Protein AF-A0A9W8A316-F1 (afdb_monomer)

Secondary structure (DSSP, 8-state):
----HHHHHHHHHHHHTT-S--------HHHHHHHHHTHHHHHHHHHHHHHHHHHH-HHHHHHHHHHTTT-SS--SS--HHHHHHHHHHS-HHHHHHHHHHHT--S-TT-----S---------PPPPPPPPPPPPPPPPPP---PPPPPPPPPPPPPPPPPPPPPPPPPPP-PPPPPPP-

pLDDT: mean 70.17, std 15.78, range [30.28, 89.62]

Foldseek 3Di:
DDPPVVVLVVLVVVQPPQPPDADDLQFDVVLLVVCQVLVVVLQVVQLVCLVVCCVSPVPVNCQLCVLVVVDSGRDPHDDVVSVSSCCRRGRPSVVVVSCVSSVNDDDRPPPDPPDPPPDVPPPPPPPPDPDPPDPPDPPDDPPPPDPDDDDDDDDDDDDDDDDDDDDDDDDDDPDDDDDDD

Structure (mmCIF, N/CA/C/O backbone):
data_AF-A0A9W8A316-F1
#
_entry.id   AF-A0A9W8A316-F1
#
loop_
_atom_site.group_PDB
_atom_site.id
_atom_site.type_symbol
_atom_site.label_atom_id
_atom_site.label_alt_id
_atom_site.label_comp_id
_atom_site.label_asym_id
_atom_site.label_entity_id
_atom_site.label_seq_id
_atom_site.pdbx_PDB_ins_code
_atom_site.Cartn_x
_atom_site.Cartn_y
_atom_site.Cartn_z
_atom_site.occupancy
_atom_site.B_iso_or_equiv
_atom_site.auth_seq_id
_atom_site.auth_comp_id
_atom_site.auth_asym_id
_atom_site.auth_atom_id
_atom_site.pdbx_PDB_model_num
ATOM 1 N N . MET A 1 1 ? -21.834 15.751 -4.979 1.00 42.56 1 MET A N 1
ATOM 2 C CA . MET A 1 1 ? -21.219 14.525 -5.534 1.00 42.56 1 MET A CA 1
ATOM 3 C C . MET A 1 1 ? -21.559 13.358 -4.615 1.00 42.56 1 MET A C 1
ATOM 5 O O . MET A 1 1 ? -21.053 13.306 -3.505 1.00 42.56 1 MET A O 1
ATOM 9 N N . LYS A 1 2 ? -22.494 12.488 -5.013 1.00 41.66 2 LYS A N 1
ATOM 10 C CA . LYS A 1 2 ? -22.842 11.276 -4.258 1.00 41.66 2 LYS A CA 1
ATOM 11 C C . LYS A 1 2 ? -21.871 10.179 -4.692 1.00 41.66 2 LYS A C 1
ATOM 13 O O . LYS A 1 2 ? -22.084 9.561 -5.729 1.00 41.66 2 LYS A O 1
ATOM 18 N N . PHE A 1 3 ? -20.788 9.979 -3.942 1.00 39.38 3 PHE A N 1
ATOM 19 C CA . PHE A 1 3 ? -20.006 8.750 -4.071 1.00 39.38 3 PHE A CA 1
ATOM 20 C C . PHE A 1 3 ? -20.930 7.602 -3.672 1.00 39.38 3 PHE A C 1
ATOM 22 O O . PHE A 1 3 ? -21.400 7.539 -2.538 1.00 39.38 3 PHE A O 1
ATOM 29 N N . SER A 1 4 ? -21.289 6.769 -4.645 1.00 38.66 4 SER A N 1
ATOM 30 C CA . SER A 1 4 ? -22.210 5.660 -4.437 1.00 38.66 4 SER A CA 1
ATOM 31 C C . SER A 1 4 ? -21.611 4.711 -3.396 1.00 38.66 4 SER A C 1
ATOM 33 O O . SER A 1 4 ? -20.632 4.017 -3.672 1.00 38.66 4 SER A O 1
ATOM 35 N N . LEU A 1 5 ? -22.189 4.684 -2.187 1.00 43.91 5 LEU A N 1
ATOM 36 C CA . LEU A 1 5 ? -21.782 3.788 -1.093 1.00 43.91 5 LEU A CA 1
ATOM 37 C C . LEU A 1 5 ? -21.812 2.301 -1.503 1.00 43.91 5 LEU A C 1
ATOM 39 O O . LEU A 1 5 ? -21.185 1.469 -0.849 1.00 43.91 5 LEU A O 1
ATOM 43 N N . PHE A 1 6 ? -22.500 1.971 -2.601 1.00 39.31 6 PHE A N 1
ATOM 44 C CA . PHE A 1 6 ? -22.544 0.633 -3.184 1.00 39.31 6 PHE A CA 1
ATOM 45 C C . PHE A 1 6 ? -21.189 0.162 -3.751 1.00 39.31 6 PHE A C 1
ATOM 47 O O . PHE A 1 6 ? -20.874 -1.022 -3.633 1.00 39.31 6 PHE A O 1
ATOM 54 N N . SER A 1 7 ? -20.336 1.058 -4.271 1.00 47.62 7 SER A N 1
ATOM 55 C CA . SER A 1 7 ? -18.977 0.675 -4.706 1.00 47.62 7 SER A CA 1
ATOM 56 C C . SER A 1 7 ? -18.045 0.417 -3.525 1.00 47.62 7 SER A C 1
ATOM 58 O O . SER A 1 7 ? -17.254 -0.518 -3.565 1.00 47.62 7 SER A O 1
ATOM 60 N N . ILE A 1 8 ? -18.172 1.189 -2.443 1.00 45.41 8 ILE A N 1
ATOM 61 C CA . ILE A 1 8 ? -17.309 1.053 -1.260 1.00 45.41 8 ILE A CA 1
ATOM 62 C C . ILE A 1 8 ? -17.642 -0.244 -0.505 1.00 45.41 8 ILE A C 1
ATOM 64 O O . ILE A 1 8 ? 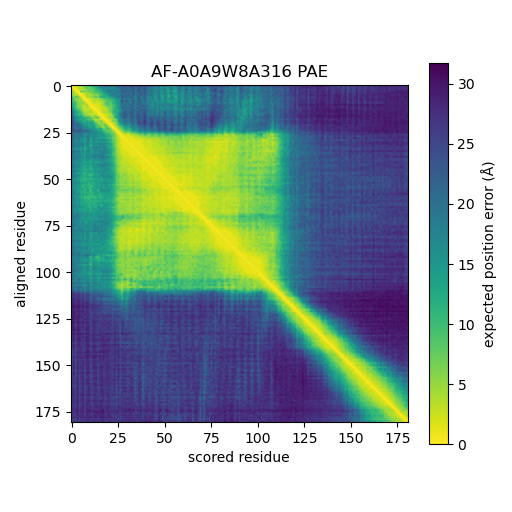-16.741 -0.972 -0.103 1.00 45.41 8 ILE A O 1
ATOM 68 N N . ARG A 1 9 ? -18.930 -0.600 -0.381 1.00 37.16 9 ARG A N 1
ATOM 69 C CA . ARG A 1 9 ? -19.351 -1.844 0.290 1.00 37.16 9 ARG A CA 1
ATOM 70 C C . ARG A 1 9 ? -19.027 -3.116 -0.492 1.00 37.16 9 ARG A C 1
ATOM 72 O O . ARG A 1 9 ? -18.767 -4.134 0.134 1.00 37.16 9 ARG A O 1
ATOM 79 N N . THR A 1 10 ? -18.994 -3.066 -1.824 1.00 39.03 10 THR A N 1
ATOM 80 C CA . THR A 1 10 ? -18.596 -4.225 -2.648 1.00 39.03 10 THR A CA 1
ATOM 81 C C . THR A 1 10 ? -17.094 -4.502 -2.531 1.00 39.03 10 THR A C 1
ATOM 83 O O . THR A 1 10 ? -16.688 -5.658 -2.459 1.00 39.03 10 THR A O 1
ATOM 86 N N . ILE A 1 11 ? -16.281 -3.446 -2.408 1.00 46.81 11 ILE A N 1
ATOM 87 C CA . ILE A 1 11 ? -14.841 -3.564 -2.139 1.00 46.81 11 ILE A CA 1
ATOM 88 C C . ILE A 1 11 ? -14.603 -4.161 -0.740 1.00 46.81 11 ILE A C 1
ATOM 90 O O . ILE A 1 11 ? -13.801 -5.076 -0.612 1.00 46.81 11 ILE A O 1
ATOM 94 N N . VAL A 1 12 ? -15.354 -3.728 0.281 1.00 41.16 12 VAL A N 1
ATOM 95 C CA . VAL A 1 12 ? -15.213 -4.221 1.670 1.00 41.16 12 VAL A CA 1
ATOM 96 C C . VAL A 1 12 ? -15.792 -5.638 1.870 1.00 41.16 12 VAL A C 1
ATOM 98 O O . VAL A 1 12 ? -15.258 -6.427 2.645 1.00 41.16 12 VAL A O 1
ATOM 101 N N . ALA A 1 13 ? -16.850 -6.026 1.149 1.00 36.47 13 ALA A N 1
ATOM 102 C CA . ALA A 1 13 ? -17.447 -7.363 1.267 1.00 36.47 13 ALA A CA 1
ATOM 103 C C . ALA A 1 13 ? -16.600 -8.473 0.610 1.00 36.47 13 ALA A C 1
ATOM 105 O O . ALA A 1 13 ? -16.560 -9.591 1.124 1.00 36.47 13 ALA A O 1
ATOM 106 N N . ALA A 1 14 ? -15.860 -8.167 -0.464 1.00 38.53 14 ALA A N 1
ATOM 107 C CA . ALA A 1 14 ? -14.879 -9.087 -1.062 1.00 38.53 14 ALA A CA 1
ATOM 108 C C . ALA A 1 14 ? -13.634 -9.310 -0.174 1.00 38.53 14 ALA A C 1
ATOM 110 O O . ALA A 1 14 ? -12.840 -10.221 -0.402 1.00 38.53 14 ALA A O 1
ATOM 111 N N . LEU A 1 15 ? -13.483 -8.478 0.855 1.00 37.88 15 LEU A N 1
ATOM 112 C CA . LEU A 1 15 ? -12.324 -8.378 1.733 1.00 37.88 15 LEU A CA 1
ATOM 113 C C . LEU A 1 15 ? -12.456 -9.246 2.999 1.00 37.88 15 LEU A C 1
ATOM 115 O O . LEU A 1 15 ? -11.456 -9.725 3.526 1.00 37.88 15 LEU A O 1
ATOM 119 N N . MET A 1 16 ? -13.690 -9.524 3.435 1.00 33.97 16 MET A N 1
ATOM 120 C CA . MET A 1 16 ? -13.995 -10.308 4.645 1.00 33.97 16 MET A CA 1
ATOM 121 C C . MET A 1 16 ? -14.074 -11.830 4.422 1.00 33.97 16 MET A C 1
ATOM 123 O O . MET A 1 16 ? -13.861 -12.590 5.362 1.00 33.97 16 MET A O 1
ATOM 127 N N . VAL A 1 17 ? -14.356 -12.311 3.204 1.00 30.81 17 VAL A N 1
ATOM 128 C CA . VAL A 1 17 ? -14.574 -13.757 2.948 1.00 30.81 17 VAL A CA 1
ATOM 129 C C . VAL A 1 17 ? -13.267 -14.548 2.748 1.00 30.81 17 VAL A C 1
ATOM 131 O O . VAL A 1 17 ? -13.249 -15.764 2.906 1.00 30.81 17 VAL A O 1
ATOM 134 N N . THR A 1 18 ? -12.136 -13.876 2.520 1.00 34.88 18 THR A N 1
ATOM 135 C CA . THR A 1 18 ? -10.843 -14.523 2.197 1.00 34.88 18 THR A CA 1
ATOM 136 C C . THR A 1 18 ? -9.833 -14.431 3.349 1.00 34.88 18 THR A C 1
ATOM 138 O O . THR A 1 18 ? -8.624 -14.456 3.143 1.00 34.88 18 THR A O 1
ATOM 141 N N . ALA A 1 19 ? -10.315 -14.331 4.590 1.00 30.28 19 ALA A N 1
ATOM 142 C CA . ALA A 1 19 ? -9.485 -14.383 5.798 1.00 30.28 19 ALA A CA 1
ATOM 143 C C . ALA A 1 19 ? -9.040 -15.816 6.181 1.00 30.28 19 ALA A C 1
ATOM 145 O O . ALA A 1 19 ? -8.445 -16.015 7.236 1.00 30.28 19 ALA A O 1
ATOM 146 N N . MET A 1 20 ? -9.292 -16.821 5.333 1.00 32.97 20 MET A N 1
ATOM 147 C CA . MET A 1 20 ? -8.852 -18.203 5.548 1.00 32.97 20 MET A CA 1
ATOM 148 C C . MET A 1 20 ? -8.109 -18.760 4.329 1.00 32.97 20 MET A C 1
ATOM 150 O O . MET A 1 20 ? -8.684 -19.507 3.548 1.00 32.97 20 MET A O 1
ATOM 154 N N . ALA A 1 21 ? -6.837 -18.394 4.162 1.00 34.00 21 ALA A N 1
ATOM 155 C CA . ALA A 1 21 ? -5.834 -19.209 3.462 1.00 34.00 21 ALA A CA 1
ATOM 156 C C . ALA A 1 21 ? -4.455 -18.546 3.583 1.00 34.00 21 ALA A C 1
ATOM 158 O O . ALA A 1 21 ? -4.106 -17.631 2.840 1.00 34.00 21 ALA A O 1
ATOM 159 N N . SER A 1 22 ? -3.686 -19.002 4.562 1.00 38.84 22 SER A N 1
ATOM 160 C CA . SER A 1 22 ? -2.327 -18.558 4.849 1.00 38.84 22 SER A CA 1
ATOM 161 C C . SER A 1 22 ? -1.292 -19.223 3.931 1.00 38.84 22 SER A C 1
ATOM 163 O O . SER A 1 22 ? -1.417 -20.399 3.607 1.00 38.84 22 SER A O 1
ATOM 165 N N . ALA A 1 23 ? -0.198 -18.488 3.711 1.00 42.38 23 ALA A N 1
ATOM 166 C CA . ALA A 1 23 ? 1.191 -18.959 3.666 1.00 42.38 23 ALA A CA 1
ATOM 167 C C . ALA A 1 23 ? 1.728 -19.668 2.407 1.00 42.38 23 ALA A C 1
ATOM 169 O O . ALA A 1 23 ? 1.634 -20.882 2.273 1.00 42.38 23 ALA A O 1
ATOM 170 N N . THR A 1 24 ? 2.528 -18.919 1.639 1.00 43.53 24 THR A N 1
ATOM 171 C CA . THR A 1 24 ? 3.865 -19.357 1.187 1.00 43.53 24 THR A CA 1
ATOM 172 C C . THR A 1 24 ? 4.802 -18.145 1.107 1.00 43.53 24 THR A C 1
ATOM 174 O O . THR A 1 24 ? 4.450 -17.145 0.490 1.00 43.53 24 THR A O 1
ATOM 177 N N . ASN A 1 25 ? 5.979 -18.236 1.738 1.00 56.19 25 ASN A N 1
ATOM 178 C CA . ASN A 1 25 ? 6.970 -17.160 1.932 1.00 56.19 25 ASN A CA 1
ATOM 179 C C . ASN A 1 25 ? 7.917 -16.922 0.732 1.00 56.19 25 ASN A C 1
ATOM 181 O O . ASN A 1 25 ? 8.964 -16.302 0.899 1.00 56.19 25 ASN A O 1
ATOM 185 N N . ASP A 1 26 ? 7.566 -17.380 -0.467 1.00 63.16 26 ASP A N 1
ATOM 186 C CA . ASP A 1 26 ? 8.387 -17.206 -1.668 1.00 63.16 26 ASP A CA 1
ATOM 187 C C . ASP A 1 26 ? 7.747 -16.168 -2.585 1.00 63.16 26 ASP A C 1
ATOM 189 O O . ASP A 1 26 ? 6.851 -16.479 -3.370 1.00 63.16 26 ASP A O 1
ATOM 193 N N . LEU A 1 27 ? 8.198 -14.917 -2.463 1.00 69.44 27 LEU A N 1
ATOM 194 C CA . LEU A 1 27 ? 7.906 -13.901 -3.467 1.00 69.44 27 LEU A CA 1
ATOM 195 C C . LEU A 1 27 ? 8.766 -14.142 -4.703 1.00 69.44 27 LEU A C 1
ATOM 197 O O . LEU A 1 27 ? 9.990 -14.229 -4.605 1.00 69.44 27 LEU A O 1
ATOM 201 N N . ASN A 1 28 ? 8.128 -14.182 -5.870 1.00 78.75 28 ASN A N 1
ATOM 202 C CA . ASN A 1 28 ? 8.835 -14.263 -7.143 1.00 78.75 28 ASN A CA 1
ATOM 203 C C . ASN A 1 28 ? 9.800 -13.052 -7.308 1.00 78.75 28 ASN A C 1
ATOM 205 O O . ASN A 1 28 ? 9.362 -11.903 -7.175 1.00 78.75 28 ASN A O 1
ATOM 209 N N . PRO A 1 29 ? 11.099 -13.255 -7.614 1.00 77.31 29 PRO A N 1
ATOM 210 C CA . PRO A 1 29 ? 12.033 -12.155 -7.870 1.00 77.31 29 PRO A CA 1
ATOM 211 C C . PRO A 1 29 ? 11.630 -11.271 -9.063 1.00 77.31 29 PRO A C 1
ATOM 213 O O . PRO A 1 29 ? 11.896 -10.068 -9.036 1.00 77.31 29 PRO A O 1
ATOM 216 N N . GLU A 1 30 ? 10.944 -11.813 -10.074 1.00 77.94 30 GLU A N 1
ATOM 217 C CA . GLU A 1 30 ? 10.401 -11.020 -11.188 1.00 77.94 30 GLU A CA 1
ATOM 218 C C . GLU A 1 30 ? 9.342 -10.031 -10.705 1.00 77.94 30 GLU A C 1
ATOM 220 O O . GLU A 1 30 ? 9.349 -8.867 -11.106 1.00 77.94 30 GLU A O 1
ATOM 225 N N . PHE A 1 31 ? 8.488 -10.464 -9.772 1.00 77.94 31 PHE A N 1
ATOM 226 C CA . PHE A 1 31 ? 7.495 -9.596 -9.149 1.00 77.94 31 PHE A CA 1
ATOM 227 C C . PHE A 1 31 ? 8.175 -8.448 -8.389 1.00 77.94 31 PHE A C 1
ATOM 229 O O . PHE A 1 31 ? 7.807 -7.287 -8.563 1.00 77.94 31 PHE A O 1
ATOM 236 N N . LEU A 1 32 ? 9.212 -8.736 -7.591 1.00 81.25 32 LEU A N 1
ATOM 237 C CA . LEU A 1 32 ? 9.961 -7.691 -6.879 1.00 81.25 32 LEU A CA 1
ATOM 238 C C . LEU A 1 32 ? 10.626 -6.696 -7.839 1.00 81.25 32 LEU A C 1
ATOM 240 O O . LEU A 1 32 ? 10.631 -5.496 -7.560 1.0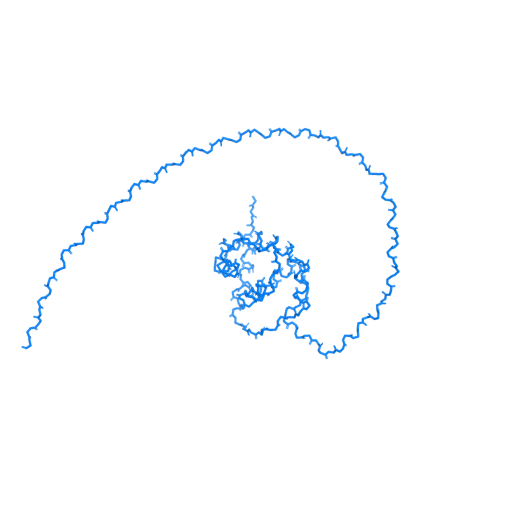0 81.25 32 LEU A O 1
ATOM 244 N N . SER A 1 33 ? 11.145 -7.174 -8.971 1.00 83.06 33 SER A N 1
ATOM 245 C CA . SER A 1 33 ? 11.748 -6.329 -10.005 1.00 83.06 33 SER A CA 1
ATOM 246 C C . SER A 1 33 ? 10.712 -5.417 -10.677 1.00 83.06 33 SER A C 1
ATOM 248 O O . SER A 1 33 ? 10.936 -4.212 -10.824 1.00 83.06 33 SER A O 1
ATOM 250 N N . GLU A 1 34 ? 9.528 -5.949 -10.999 1.00 81.88 34 GLU A N 1
ATOM 251 C CA . GLU A 1 34 ? 8.425 -5.169 -11.576 1.00 81.88 34 GLU A CA 1
ATOM 252 C C . GLU A 1 34 ? 7.897 -4.112 -10.590 1.00 81.88 34 GLU A C 1
ATOM 254 O O . GLU A 1 34 ? 7.716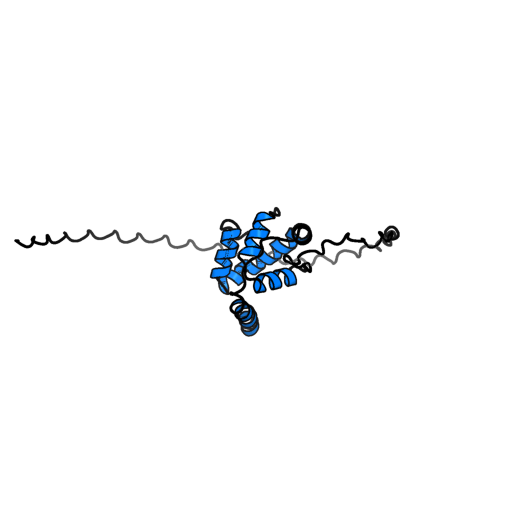 -2.948 -10.962 1.00 81.88 34 GLU A O 1
ATOM 259 N N . VAL A 1 35 ? 7.710 -4.477 -9.315 1.00 75.56 35 VAL A N 1
ATOM 260 C CA . VAL A 1 35 ? 7.303 -3.528 -8.264 1.00 75.56 35 VAL A CA 1
ATOM 261 C C . VAL A 1 35 ? 8.364 -2.454 -8.059 1.00 75.56 35 VAL A C 1
ATOM 263 O O . VAL A 1 35 ? 8.009 -1.287 -7.909 1.00 75.56 35 VAL A O 1
ATOM 266 N N . SER A 1 36 ? 9.648 -2.818 -8.072 1.00 84.75 36 SER A N 1
ATOM 267 C CA . SER A 1 36 ? 10.753 -1.864 -7.948 1.00 84.75 36 SER A CA 1
ATOM 268 C C . SER A 1 36 ? 10.740 -0.847 -9.092 1.00 84.75 36 SER A C 1
ATOM 270 O O . SER A 1 36 ? 10.765 0.360 -8.849 1.00 84.75 36 SER A O 1
ATOM 272 N N . SER A 1 37 ? 10.577 -1.318 -10.333 1.00 83.69 37 SER A N 1
ATOM 273 C CA . SER A 1 37 ? 10.464 -0.458 -11.519 1.00 83.69 37 SER A CA 1
ATOM 274 C C . SER A 1 37 ? 9.254 0.485 -11.451 1.00 83.69 37 SER A C 1
ATOM 276 O O . SER A 1 37 ? 9.326 1.637 -11.883 1.00 83.69 37 SER A O 1
ATOM 278 N N . LYS A 1 38 ? 8.148 0.031 -10.851 1.00 84.56 38 LYS A N 1
ATOM 279 C CA . LYS A 1 38 ? 6.902 0.799 -10.701 1.00 84.56 38 LYS A CA 1
ATOM 280 C C . LYS A 1 38 ? 6.756 1.468 -9.332 1.00 84.56 38 LYS A C 1
ATOM 282 O O . LYS A 1 38 ? 5.680 1.987 -9.032 1.00 84.56 38 LYS A O 1
ATOM 287 N N . TRP A 1 39 ? 7.804 1.503 -8.506 1.00 84.56 39 TRP A N 1
ATOM 288 C CA . TRP A 1 39 ? 7.686 1.900 -7.099 1.00 84.56 39 TRP A CA 1
ATOM 289 C C . TRP A 1 39 ? 7.092 3.298 -6.913 1.00 84.56 39 TRP A C 1
ATOM 291 O O . TRP A 1 39 ? 6.228 3.495 -6.065 1.00 84.56 39 TRP A O 1
ATOM 301 N N . ALA A 1 40 ? 7.478 4.251 -7.765 1.00 80.38 40 ALA A N 1
ATOM 302 C CA . ALA A 1 40 ? 6.934 5.608 -7.754 1.00 80.38 40 ALA A CA 1
ATOM 303 C C . ALA A 1 40 ? 5.420 5.660 -8.049 1.00 80.38 40 ALA A C 1
ATOM 305 O O . ALA A 1 40 ? 4.695 6.481 -7.487 1.00 80.38 40 ALA A O 1
ATOM 306 N N . ALA A 1 41 ? 4.919 4.777 -8.918 1.00 78.06 41 ALA A N 1
ATOM 30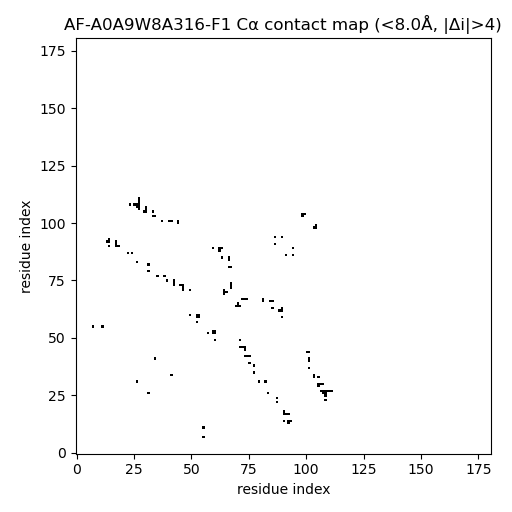7 C CA . ALA A 1 41 ? 3.489 4.672 -9.193 1.00 78.06 41 ALA A CA 1
ATOM 308 C C . ALA A 1 41 ? 2.753 4.013 -8.016 1.00 78.06 41 ALA A C 1
ATOM 310 O O . ALA A 1 41 ? 1.708 4.505 -7.588 1.00 78.06 41 ALA A O 1
ATOM 311 N N . VAL A 1 42 ? 3.331 2.946 -7.452 1.00 76.19 42 VAL A N 1
ATOM 312 C CA . VAL A 1 42 ? 2.791 2.240 -6.280 1.00 76.19 42 VAL A CA 1
ATOM 313 C C . VAL A 1 42 ? 2.692 3.179 -5.078 1.00 76.19 42 VAL A C 1
ATOM 315 O O . VAL A 1 42 ? 1.627 3.274 -4.470 1.00 76.19 42 VAL A O 1
ATOM 318 N N . SER A 1 43 ? 3.746 3.937 -4.768 1.00 79.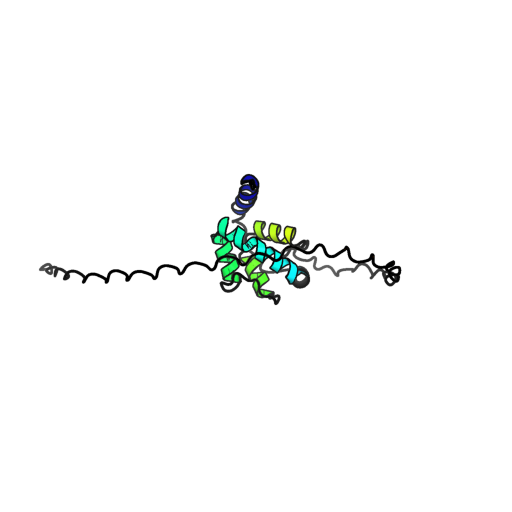06 43 SER A N 1
ATOM 319 C CA . SER A 1 43 ? 3.744 4.909 -3.668 1.00 79.06 43 SER A CA 1
ATOM 320 C C . SER A 1 43 ? 2.707 6.015 -3.881 1.00 79.06 43 SER A C 1
ATOM 322 O O . SER A 1 43 ? 1.992 6.378 -2.944 1.00 79.06 43 SER A O 1
ATOM 324 N N . GLY A 1 44 ? 2.541 6.483 -5.122 1.00 80.12 44 GLY A N 1
ATOM 325 C CA . GLY A 1 44 ? 1.503 7.445 -5.492 1.00 80.12 44 GLY A CA 1
ATOM 326 C C . GLY A 1 44 ? 0.077 6.916 -5.293 1.00 80.12 44 GLY A C 1
ATOM 327 O O . GLY A 1 44 ? -0.789 7.650 -4.811 1.00 80.12 44 GLY A O 1
ATOM 328 N N . VAL A 1 45 ? -0.183 5.648 -5.629 1.00 78.50 45 VAL A N 1
ATOM 329 C CA . VAL A 1 45 ? -1.487 5.002 -5.395 1.00 78.50 45 VAL A CA 1
ATOM 330 C C . VAL A 1 45 ? -1.725 4.804 -3.901 1.00 78.50 45 VAL A C 1
ATOM 332 O O . VAL A 1 45 ? -2.768 5.215 -3.396 1.00 78.50 45 VAL A O 1
ATOM 335 N N . VAL A 1 46 ? -0.754 4.251 -3.171 1.00 80.00 46 VAL A N 1
ATOM 336 C CA . VAL A 1 46 ? -0.870 4.018 -1.723 1.00 80.00 46 VAL A CA 1
ATOM 337 C C . VAL A 1 46 ? -1.104 5.331 -0.972 1.00 80.00 46 VAL A C 1
ATOM 339 O O . VAL A 1 46 ? -1.982 5.380 -0.116 1.00 80.00 46 VAL A O 1
ATOM 342 N N . GLY A 1 47 ? -0.426 6.422 -1.339 1.00 84.06 47 GLY A N 1
ATOM 343 C CA . GLY A 1 47 ? -0.655 7.741 -0.738 1.00 84.06 47 GLY A CA 1
ATOM 344 C C . GLY A 1 47 ? -2.083 8.271 -0.932 1.00 84.06 47 GLY A C 1
ATOM 345 O O . GLY A 1 47 ? -2.624 8.927 -0.043 1.00 84.06 47 GLY A O 1
ATOM 346 N N . LYS A 1 48 ? -2.733 7.949 -2.059 1.00 83.25 48 LYS A N 1
ATOM 347 C CA . LYS A 1 48 ? -4.143 8.302 -2.319 1.00 83.25 48 LYS A CA 1
ATOM 348 C C . LYS A 1 48 ? -5.122 7.363 -1.616 1.00 83.25 48 LYS A C 1
ATOM 350 O O . LYS A 1 48 ? -6.198 7.796 -1.209 1.00 83.25 48 LYS A O 1
ATOM 355 N N . VAL A 1 49 ? -4.758 6.088 -1.487 1.00 78.56 49 VAL A N 1
ATOM 356 C CA . VAL A 1 49 ? -5.607 5.047 -0.898 1.00 78.56 49 VAL A CA 1
ATOM 357 C C . VAL A 1 49 ? -5.562 5.080 0.628 1.00 78.56 49 VAL A C 1
ATOM 359 O O . VAL A 1 49 ? -6.595 4.850 1.243 1.00 78.56 49 VAL A O 1
ATOM 362 N N . LEU A 1 50 ? -4.437 5.426 1.261 1.00 84.75 50 LEU A N 1
ATOM 363 C CA . LEU A 1 50 ? -4.293 5.452 2.724 1.00 84.75 50 LEU A CA 1
ATOM 364 C C . LEU A 1 50 ? -5.371 6.291 3.444 1.00 84.75 50 LEU A C 1
ATOM 366 O O . LEU A 1 50 ? -5.970 5.776 4.390 1.00 84.75 50 LEU A O 1
ATOM 370 N N . PRO A 1 51 ? -5.693 7.531 3.020 1.00 85.81 51 PRO A N 1
ATOM 371 C CA . PRO A 1 51 ? -6.772 8.309 3.632 1.00 85.81 51 PRO A CA 1
ATOM 372 C C . PRO A 1 51 ? -8.146 7.645 3.496 1.00 85.81 51 PRO A C 1
ATOM 374 O O . PRO A 1 51 ? -8.950 7.700 4.424 1.00 85.81 51 PRO A O 1
ATOM 377 N N . VAL A 1 52 ? -8.411 6.999 2.355 1.00 81.94 52 VAL A N 1
ATOM 378 C CA . VAL A 1 52 ? -9.667 6.275 2.103 1.00 81.94 52 VAL A CA 1
ATOM 379 C C . VAL A 1 52 ? -9.728 5.013 2.958 1.00 81.94 52 VAL A C 1
ATOM 381 O O . VAL A 1 52 ? -10.750 4.741 3.582 1.00 81.94 52 VAL A O 1
ATOM 384 N N . LEU A 1 53 ? -8.614 4.287 3.048 1.00 81.19 53 LEU A N 1
ATOM 385 C CA . LEU A 1 53 ? -8.463 3.082 3.851 1.00 81.19 53 LEU A CA 1
ATOM 386 C C . LEU A 1 53 ? -8.674 3.389 5.335 1.00 81.19 53 LEU A C 1
ATOM 388 O O . LEU A 1 53 ? -9.383 2.651 6.001 1.00 81.19 53 LEU A O 1
ATOM 392 N N . LYS A 1 54 ? -8.172 4.525 5.834 1.00 89.50 54 LYS A N 1
ATOM 393 C CA . LYS A 1 54 ? -8.418 4.973 7.213 1.00 89.50 54 LYS A CA 1
ATOM 394 C C . LYS A 1 54 ? -9.907 5.134 7.529 1.00 89.50 54 LYS A C 1
ATOM 396 O O . LYS A 1 54 ? -10.330 4.839 8.642 1.00 89.50 54 LYS A O 1
ATOM 401 N N . MET A 1 55 ? -10.689 5.636 6.572 1.00 82.50 55 MET A N 1
ATOM 402 C CA . MET A 1 55 ? -12.127 5.860 6.754 1.00 82.50 55 MET A CA 1
ATOM 403 C C . MET A 1 55 ? -12.950 4.585 6.552 1.00 82.50 55 MET A C 1
ATOM 405 O O . MET A 1 55 ? -13.957 4.401 7.230 1.00 82.50 55 MET A O 1
ATOM 409 N N . ALA A 1 56 ? -12.551 3.738 5.602 1.00 77.31 56 ALA A N 1
ATOM 410 C CA . ALA A 1 56 ? -13.294 2.537 5.232 1.00 77.31 56 ALA A CA 1
ATOM 411 C C . ALA A 1 56 ? -12.950 1.334 6.122 1.00 77.31 56 ALA A C 1
ATOM 413 O O . ALA A 1 56 ? -13.854 0.637 6.571 1.00 77.31 56 ALA A O 1
ATOM 414 N N . GLU A 1 57 ? -11.660 1.110 6.385 1.00 80.88 57 GLU A N 1
ATOM 415 C CA . GLU A 1 57 ? -11.128 -0.033 7.130 1.00 80.88 57 GLU A CA 1
ATOM 416 C C . GLU A 1 57 ? -9.923 0.364 8.005 1.00 80.88 57 GLU A C 1
ATOM 418 O O . GLU A 1 57 ? -8.764 0.147 7.630 1.00 80.88 57 GLU A O 1
ATOM 423 N N . PRO A 1 58 ? -10.174 0.913 9.209 1.00 86.31 58 PRO A N 1
ATOM 424 C CA . PRO A 1 58 ? -9.113 1.358 10.113 1.00 86.31 58 PRO A CA 1
ATOM 425 C C . PRO A 1 58 ? -8.143 0.231 10.500 1.00 86.31 58 PRO A C 1
ATOM 427 O O . PRO A 1 58 ? -6.947 0.474 10.583 1.00 86.31 58 PRO A O 1
ATOM 430 N N . ASN A 1 59 ? -8.618 -1.016 10.615 1.00 83.12 59 ASN A N 1
ATOM 431 C CA . ASN A 1 59 ? -7.761 -2.169 10.915 1.00 83.12 59 ASN A CA 1
ATOM 432 C C . ASN A 1 59 ? -6.696 -2.412 9.831 1.00 83.12 59 ASN A C 1
ATOM 434 O O . ASN A 1 59 ? -5.540 -2.688 10.144 1.00 83.12 59 ASN A O 1
ATOM 438 N N . LEU A 1 60 ? -7.062 -2.299 8.549 1.00 80.94 60 LEU A N 1
ATOM 439 C CA . LEU A 1 60 ? -6.100 -2.433 7.452 1.00 80.94 60 LEU A CA 1
ATOM 440 C C . LEU A 1 60 ? -5.174 -1.232 7.381 1.00 80.94 60 LEU A C 1
ATOM 442 O O . LEU A 1 60 ? -3.992 -1.393 7.097 1.00 80.94 60 LEU A O 1
ATOM 446 N N . TYR A 1 61 ? -5.694 -0.039 7.656 1.00 87.12 61 TYR A N 1
ATOM 447 C CA . TYR A 1 61 ? -4.865 1.149 7.768 1.00 87.12 61 TYR A CA 1
ATOM 448 C C . TYR A 1 61 ? -3.796 0.985 8.857 1.00 87.12 61 TYR A C 1
ATOM 450 O O . TYR A 1 61 ? -2.630 1.278 8.596 1.00 87.12 61 TYR A O 1
ATOM 458 N N . ASP A 1 62 ? -4.148 0.458 10.031 1.00 89.62 62 ASP A N 1
ATOM 459 C CA . ASP A 1 62 ? -3.190 0.170 11.104 1.00 89.62 62 ASP A CA 1
ATOM 460 C C . ASP A 1 62 ? -2.170 -0.894 10.685 1.00 89.62 62 ASP A C 1
ATOM 462 O O . ASP A 1 62 ? -0.978 -0.730 10.931 1.00 89.62 62 ASP A O 1
ATOM 466 N N . ILE A 1 63 ? -2.591 -1.948 9.977 1.00 84.44 63 ILE A N 1
ATOM 467 C CA . ILE A 1 63 ? -1.666 -2.960 9.442 1.00 84.44 63 ILE A CA 1
ATOM 468 C C . ILE A 1 63 ? -0.677 -2.327 8.455 1.00 84.44 63 ILE A C 1
ATOM 470 O O . ILE A 1 63 ? 0.531 -2.509 8.597 1.00 84.44 63 ILE A O 1
ATOM 474 N N . VAL A 1 64 ? -1.168 -1.572 7.468 1.00 82.88 64 VAL A N 1
ATOM 475 C CA . VAL A 1 64 ? -0.326 -0.946 6.438 1.00 82.88 64 VAL A CA 1
ATOM 476 C C . VAL A 1 64 ? 0.612 0.080 7.065 1.00 82.88 64 VAL A C 1
ATOM 478 O O . VAL A 1 64 ? 1.814 0.026 6.824 1.00 82.88 64 VAL A O 1
ATOM 481 N N . THR A 1 65 ? 0.105 0.978 7.909 1.00 87.56 65 THR A N 1
ATOM 482 C CA . THR A 1 65 ? 0.946 1.983 8.574 1.00 87.56 65 THR A CA 1
ATOM 483 C C . THR A 1 65 ? 1.940 1.349 9.535 1.00 87.56 65 THR A C 1
ATOM 485 O O . THR A 1 65 ? 3.084 1.785 9.566 1.00 87.56 65 THR A O 1
ATOM 488 N N . SER A 1 66 ? 1.578 0.277 10.245 1.00 89.62 66 SER A N 1
ATOM 489 C CA . SER A 1 66 ? 2.516 -0.485 11.077 1.00 89.62 66 SER A CA 1
ATOM 490 C C . SER A 1 66 ? 3.681 -1.044 10.253 1.00 89.62 66 SER A C 1
ATOM 492 O O . SER A 1 66 ? 4.831 -0.948 10.681 1.00 89.62 66 SER A O 1
ATOM 494 N N . ILE A 1 67 ? 3.419 -1.544 9.040 1.00 82.88 67 ILE A N 1
ATOM 495 C CA . ILE A 1 67 ? 4.465 -2.032 8.122 1.00 82.88 67 ILE A CA 1
ATOM 496 C C . ILE A 1 67 ? 5.334 -0.885 7.595 1.00 82.88 67 ILE A C 1
ATOM 498 O O . ILE A 1 67 ? 6.541 -1.052 7.448 1.00 82.88 67 ILE A O 1
ATOM 502 N N . LEU A 1 68 ? 4.744 0.292 7.377 1.00 81.81 68 LEU A N 1
ATOM 503 C CA . LEU A 1 68 ? 5.449 1.524 7.005 1.00 81.81 68 LEU A CA 1
ATOM 504 C C . LEU A 1 68 ? 6.179 2.194 8.193 1.00 81.81 68 LEU A C 1
ATOM 506 O O . LEU A 1 68 ? 6.588 3.351 8.093 1.00 81.81 68 LEU A O 1
ATOM 510 N N . GLY A 1 69 ? 6.318 1.521 9.341 1.00 85.75 69 GLY A N 1
ATOM 511 C CA . GLY A 1 69 ? 6.984 2.077 10.525 1.00 85.75 69 GLY A CA 1
ATOM 512 C C . GLY A 1 69 ? 6.178 3.168 11.240 1.00 85.75 69 GLY A C 1
ATOM 513 O O . GLY A 1 69 ? 6.748 4.084 11.823 1.00 85.75 69 GLY A O 1
ATOM 514 N N . GLY A 1 70 ? 4.849 3.104 11.159 1.00 84.50 70 GLY A N 1
ATOM 515 C CA . GLY A 1 70 ? 3.917 4.093 11.709 1.00 84.50 70 GLY A CA 1
ATOM 516 C C . GLY A 1 70 ? 3.758 5.344 10.843 1.00 84.50 70 GLY A C 1
ATOM 517 O O . GLY A 1 70 ? 3.112 6.304 11.263 1.00 84.50 70 GLY A O 1
ATOM 518 N N . THR A 1 71 ? 4.342 5.362 9.643 1.00 83.75 71 THR A N 1
ATOM 519 C CA . THR A 1 71 ? 4.297 6.528 8.761 1.00 83.75 71 THR A CA 1
ATOM 520 C C . THR A 1 71 ? 3.132 6.447 7.774 1.00 83.75 71 THR A C 1
ATOM 522 O O . THR A 1 71 ? 2.724 5.378 7.324 1.00 83.75 71 THR A O 1
ATOM 525 N N . THR A 1 72 ? 2.575 7.609 7.430 1.00 82.06 72 THR A N 1
ATOM 526 C CA . THR A 1 72 ? 1.554 7.750 6.376 1.00 82.06 72 THR A CA 1
ATOM 527 C C . THR A 1 72 ? 2.163 7.963 4.994 1.00 82.06 72 THR A C 1
ATOM 529 O O . THR A 1 72 ? 1.437 8.105 4.012 1.00 82.06 72 THR A O 1
ATOM 532 N N . GLN A 1 73 ? 3.492 8.009 4.916 1.00 82.69 73 GLN A N 1
ATOM 533 C CA . GLN A 1 73 ? 4.230 8.222 3.685 1.00 82.69 73 GLN A CA 1
ATOM 534 C C . GLN A 1 73 ? 4.953 6.939 3.319 1.00 82.69 73 GLN A C 1
ATOM 536 O O . GLN A 1 73 ? 5.722 6.395 4.103 1.00 82.69 73 GLN A O 1
ATOM 541 N N . VAL A 1 74 ? 4.713 6.463 2.103 1.00 82.00 74 VAL A N 1
ATOM 542 C CA . VAL A 1 74 ? 5.498 5.361 1.558 1.00 82.00 74 VAL A CA 1
ATOM 543 C C . VAL A 1 74 ? 6.935 5.858 1.348 1.00 82.00 74 VAL A C 1
ATOM 545 O O . VAL A 1 74 ? 7.106 6.932 0.765 1.00 82.00 74 VAL A O 1
ATOM 548 N N . PRO A 1 75 ? 7.964 5.116 1.796 1.00 82.38 75 PRO A N 1
ATOM 549 C CA . PRO A 1 75 ? 9.357 5.478 1.572 1.00 82.38 75 PRO A CA 1
ATOM 550 C C . PRO A 1 75 ? 9.644 5.743 0.093 1.00 82.38 75 PRO A C 1
ATOM 552 O O . PRO A 1 75 ? 9.198 5.000 -0.784 1.00 82.38 75 PRO A O 1
ATOM 555 N N . ALA A 1 76 ? 10.434 6.783 -0.186 1.00 85.81 76 ALA A N 1
ATOM 556 C CA . ALA A 1 76 ? 10.850 7.099 -1.552 1.00 85.81 76 ALA A CA 1
ATOM 557 C C . ALA A 1 76 ? 11.678 5.962 -2.175 1.00 85.81 76 ALA A C 1
ATOM 559 O O . ALA A 1 76 ? 11.600 5.719 -3.377 1.00 85.81 76 ALA A O 1
ATOM 560 N N . ASN A 1 77 ? 12.429 5.241 -1.340 1.00 88.75 77 ASN A N 1
ATOM 561 C CA . ASN A 1 77 ? 13.259 4.122 -1.755 1.00 88.75 77 ASN A CA 1
ATOM 562 C C . ASN A 1 77 ? 12.485 2.810 -1.638 1.00 88.75 77 ASN A C 1
ATOM 564 O O . ASN A 1 77 ? 11.816 2.555 -0.637 1.00 88.75 77 ASN A O 1
ATOM 568 N N . PHE A 1 78 ? 12.614 1.972 -2.661 1.00 83.75 78 PHE A N 1
ATOM 569 C CA . PHE A 1 78 ? 12.073 0.622 -2.651 1.00 83.75 78 PHE A CA 1
ATOM 570 C C . PHE A 1 78 ? 12.800 -0.234 -1.607 1.00 83.75 78 PHE A C 1
ATOM 572 O O . PHE A 1 78 ? 14.026 -0.348 -1.643 1.00 83.75 78 PHE A O 1
ATOM 579 N N . ASP A 1 79 ? 12.038 -0.865 -0.713 1.00 84.69 79 ASP A N 1
ATOM 580 C CA . ASP A 1 79 ? 12.541 -1.879 0.212 1.00 84.69 79 ASP A CA 1
ATOM 581 C C . ASP A 1 79 ? 11.811 -3.212 -0.041 1.00 84.69 79 ASP A C 1
ATOM 583 O O . ASP A 1 79 ? 10.609 -3.321 0.238 1.00 84.69 79 ASP A O 1
ATOM 587 N N . PRO A 1 80 ? 12.507 -4.252 -0.539 1.00 80.25 80 PRO A N 1
ATOM 588 C CA . PRO A 1 80 ? 11.893 -5.551 -0.797 1.00 80.25 80 PRO A CA 1
ATOM 589 C C . PRO A 1 80 ? 11.348 -6.209 0.479 1.00 80.25 80 PRO A C 1
ATOM 591 O O . PRO A 1 80 ? 10.358 -6.943 0.414 1.00 80.25 80 PRO A O 1
ATOM 594 N N . LYS A 1 81 ? 11.927 -5.930 1.657 1.00 84.12 81 LYS A N 1
ATOM 595 C CA . LYS A 1 81 ? 11.418 -6.459 2.933 1.00 84.12 81 LYS A CA 1
ATOM 596 C C . LYS A 1 81 ? 10.070 -5.854 3.278 1.00 84.12 81 LYS A C 1
ATOM 598 O O . LYS A 1 81 ? 9.188 -6.562 3.758 1.00 84.12 81 LYS A O 1
ATOM 603 N N . MET A 1 82 ? 9.895 -4.568 2.986 1.00 81.50 82 MET A N 1
ATOM 604 C CA . MET A 1 82 ? 8.626 -3.885 3.182 1.00 81.50 82 MET A CA 1
ATOM 605 C C . MET A 1 82 ? 7.556 -4.462 2.257 1.00 81.50 82 MET A C 1
ATOM 607 O O . MET A 1 82 ? 6.476 -4.798 2.728 1.00 81.50 82 MET A O 1
ATOM 611 N N . VAL A 1 83 ? 7.866 -4.673 0.973 1.00 80.00 83 VAL A N 1
ATOM 612 C CA . VAL A 1 83 ? 6.936 -5.321 0.029 1.00 80.00 83 VAL A CA 1
ATOM 613 C C . VAL A 1 83 ? 6.561 -6.724 0.502 1.00 80.00 83 VAL A C 1
ATOM 615 O O . VAL A 1 83 ? 5.384 -7.066 0.511 1.00 80.00 83 VAL A O 1
ATOM 618 N N . THR A 1 84 ? 7.529 -7.497 0.994 1.00 81.25 84 THR A N 1
ATOM 619 C CA . THR A 1 84 ? 7.283 -8.825 1.576 1.00 81.25 84 THR A CA 1
ATOM 620 C C . THR A 1 84 ? 6.370 -8.765 2.798 1.00 81.25 84 THR A C 1
ATOM 622 O O . THR A 1 84 ? 5.415 -9.532 2.904 1.00 81.25 84 THR A O 1
ATOM 625 N N . ALA A 1 85 ? 6.616 -7.824 3.709 1.00 82.44 85 ALA A N 1
ATOM 626 C CA . ALA A 1 85 ? 5.792 -7.630 4.895 1.00 82.44 85 ALA A CA 1
ATOM 627 C C . ALA A 1 85 ? 4.362 -7.201 4.536 1.00 82.44 85 ALA A C 1
ATOM 629 O O . ALA A 1 85 ? 3.411 -7.717 5.121 1.00 82.44 85 ALA A O 1
ATOM 630 N N . VAL A 1 86 ? 4.217 -6.305 3.554 1.00 77.81 86 VAL A N 1
ATOM 631 C CA . VAL A 1 86 ? 2.936 -5.872 2.980 1.00 77.81 86 VAL A CA 1
ATOM 632 C C . VAL A 1 86 ? 2.195 -7.071 2.400 1.00 77.81 86 VAL A C 1
ATOM 634 O O . VAL A 1 86 ? 1.074 -7.330 2.819 1.00 77.81 86 VAL A O 1
ATOM 637 N N . VAL A 1 87 ? 2.817 -7.848 1.512 1.00 79.06 87 VAL A N 1
ATOM 638 C CA . VAL A 1 87 ? 2.181 -9.016 0.879 1.00 79.06 87 VAL A CA 1
ATOM 639 C C . VAL A 1 87 ? 1.729 -10.043 1.920 1.00 79.06 87 VAL A C 1
ATOM 641 O O . VAL A 1 87 ? 0.627 -10.571 1.824 1.00 79.06 87 VAL A O 1
ATOM 644 N N . ASN A 1 88 ? 2.556 -10.307 2.933 1.00 81.88 88 ASN A N 1
ATOM 645 C CA . ASN A 1 88 ? 2.272 -11.331 3.939 1.00 81.88 88 ASN A CA 1
ATOM 646 C C . ASN A 1 88 ? 1.213 -10.920 4.970 1.00 81.88 88 ASN A C 1
ATOM 648 O O . ASN A 1 88 ? 0.592 -11.786 5.585 1.00 81.88 88 ASN A O 1
ATOM 652 N N . LYS A 1 89 ? 1.034 -9.618 5.213 1.00 81.12 89 LYS A N 1
ATOM 653 C CA . LYS A 1 89 ? 0.073 -9.104 6.204 1.00 81.12 89 LYS A CA 1
ATOM 654 C C . LYS A 1 89 ? -1.219 -8.590 5.580 1.00 81.12 89 LYS A C 1
ATOM 656 O O . LYS A 1 89 ? -2.233 -8.536 6.272 1.00 81.12 89 LYS A O 1
ATOM 661 N N . ILE A 1 90 ? -1.189 -8.186 4.313 1.00 73.00 90 ILE A N 1
ATOM 662 C CA . ILE A 1 90 ? -2.372 -7.722 3.598 1.00 73.00 90 ILE A CA 1
ATOM 663 C C . ILE A 1 90 ? -3.147 -8.936 3.062 1.00 73.00 90 ILE A C 1
ATOM 665 O O . ILE A 1 90 ? -2.563 -9.792 2.399 1.00 73.00 90 ILE A O 1
ATOM 669 N N . PRO A 1 91 ? -4.471 -9.009 3.284 1.00 74.38 91 PRO A N 1
ATOM 670 C CA . PRO A 1 91 ? -5.300 -10.039 2.674 1.00 74.38 91 PRO A CA 1
ATOM 671 C C . PRO A 1 91 ? -5.174 -10.038 1.145 1.00 74.38 91 PRO A C 1
ATOM 673 O O . PRO A 1 91 ? -5.253 -8.985 0.507 1.00 74.38 91 PRO A O 1
ATOM 676 N N . LYS A 1 92 ? -5.056 -11.226 0.541 1.00 72.44 92 LYS A N 1
ATOM 677 C CA . LYS A 1 92 ? -4.880 -11.395 -0.912 1.00 72.44 92 LYS A CA 1
ATOM 678 C C . LYS A 1 92 ? -5.850 -10.564 -1.782 1.00 72.44 92 LYS A C 1
ATOM 680 O O . LYS A 1 92 ? -5.367 -9.945 -2.723 1.00 72.44 92 LYS A O 1
ATOM 685 N N . PRO A 1 93 ? -7.156 -10.426 -1.464 1.00 69.56 93 PRO A N 1
ATOM 686 C CA . PRO A 1 93 ? -8.068 -9.603 -2.269 1.00 69.56 93 PRO A CA 1
ATOM 687 C C . PRO A 1 93 ? -7.667 -8.124 -2.360 1.00 69.56 93 PRO A C 1
ATOM 689 O O . PRO A 1 93 ? -7.803 -7.496 -3.408 1.00 69.56 93 PRO A O 1
ATOM 692 N N . VAL A 1 94 ? -7.147 -7.559 -1.267 1.00 69.81 94 VAL A N 1
ATOM 693 C CA . VAL A 1 94 ? -6.636 -6.179 -1.240 1.00 69.81 94 VAL A CA 1
ATOM 694 C C . VAL A 1 94 ? -5.390 -6.079 -2.099 1.00 69.81 94 VAL A C 1
ATOM 696 O O . VAL A 1 94 ? -5.209 -5.115 -2.838 1.00 69.81 94 VAL A O 1
ATOM 699 N N . PHE A 1 95 ? -4.531 -7.089 -2.000 1.00 73.06 95 PHE A N 1
ATOM 700 C CA . PHE A 1 95 ? -3.316 -7.155 -2.782 1.00 73.06 95 PHE A CA 1
ATOM 701 C C . PHE A 1 95 ? -3.610 -7.239 -4.286 1.00 73.06 95 PHE A C 1
ATOM 703 O O . PHE A 1 95 ? -3.023 -6.488 -5.061 1.00 73.06 95 PHE A O 1
ATOM 710 N N . ASP A 1 96 ? -4.571 -8.068 -4.696 1.00 75.38 96 ASP A N 1
ATOM 711 C CA . ASP A 1 96 ? -5.022 -8.174 -6.088 1.00 75.38 96 ASP A CA 1
ATOM 712 C C . ASP A 1 96 ? -5.607 -6.853 -6.604 1.00 75.38 96 ASP A C 1
ATOM 714 O O . ASP A 1 96 ? -5.331 -6.447 -7.737 1.00 75.38 96 ASP A O 1
ATOM 718 N N . LEU A 1 97 ? -6.340 -6.121 -5.759 1.00 69.88 97 LEU A N 1
ATOM 719 C CA . LEU A 1 97 ? -6.813 -4.781 -6.098 1.00 69.88 97 LEU A CA 1
ATOM 720 C C . LEU A 1 97 ? -5.646 -3.802 -6.289 1.00 69.88 97 LEU A C 1
ATOM 722 O O . LEU A 1 97 ? -5.631 -3.055 -7.267 1.00 69.88 97 LEU A O 1
ATOM 726 N N . LEU A 1 98 ? -4.653 -3.815 -5.394 1.00 70.81 98 LEU A N 1
ATOM 727 C CA . LEU A 1 98 ? -3.460 -2.972 -5.515 1.00 70.81 98 LEU A CA 1
ATOM 728 C C . LEU A 1 98 ? -2.665 -3.299 -6.783 1.00 70.81 98 LEU A C 1
ATOM 730 O O . LEU A 1 98 ? -2.278 -2.376 -7.496 1.00 70.81 98 LEU A O 1
ATOM 734 N N . LYS A 1 99 ? -2.481 -4.584 -7.112 1.00 72.19 99 LYS A N 1
ATOM 735 C CA . LYS A 1 99 ? -1.860 -5.022 -8.372 1.00 72.19 99 LYS A CA 1
ATOM 736 C C . LYS A 1 99 ? -2.616 -4.494 -9.584 1.00 72.19 99 LYS A C 1
ATOM 738 O O . LYS A 1 99 ? -2.006 -3.910 -10.477 1.00 72.19 99 LYS A O 1
ATOM 743 N N . SER A 1 100 ? -3.938 -4.660 -9.591 1.00 74.38 100 SER A N 1
ATOM 744 C CA . SER A 1 100 ? -4.803 -4.193 -10.675 1.00 74.38 100 SER A CA 1
ATOM 745 C C . SER A 1 100 ? -4.695 -2.677 -10.865 1.00 74.38 100 SER A C 1
ATOM 747 O O . SER A 1 100 ? -4.505 -2.210 -11.986 1.00 74.38 100 SER A O 1
ATOM 749 N N . GLN A 1 101 ? -4.723 -1.905 -9.774 1.00 68.00 101 GLN A N 1
ATOM 750 C CA . GLN A 1 101 ? -4.605 -0.442 -9.815 1.00 68.00 101 GLN A CA 1
ATOM 751 C C . GLN A 1 101 ? -3.195 0.039 -10.190 1.00 68.00 101 GLN A C 1
ATOM 753 O O . GLN A 1 101 ? -3.051 1.061 -10.857 1.00 68.00 101 GLN A O 1
ATOM 758 N N . ALA A 1 102 ? -2.154 -0.688 -9.780 1.00 65.31 102 ALA A N 1
ATOM 759 C CA . ALA A 1 102 ? -0.764 -0.387 -10.120 1.00 65.31 102 ALA A CA 1
ATOM 760 C C . ALA A 1 102 ? -0.358 -0.885 -11.521 1.00 65.31 102 ALA A C 1
ATOM 762 O O . ALA A 1 102 ? 0.749 -0.594 -11.981 1.00 65.31 102 ALA A O 1
ATOM 763 N N . GLY A 1 103 ? -1.227 -1.645 -12.199 1.00 73.00 103 GLY A N 1
ATOM 764 C CA . GLY A 1 103 ? -0.916 -2.280 -13.477 1.00 73.00 103 GLY A CA 1
ATOM 765 C C . GLY A 1 103 ? 0.237 -3.282 -13.369 1.00 73.00 103 GLY A C 1
ATOM 766 O O . GLY A 1 103 ? 1.103 -3.293 -14.247 1.00 73.00 103 GLY A O 1
ATOM 767 N N . ILE A 1 104 ? 0.279 -4.048 -12.272 1.00 71.69 104 ILE A N 1
ATOM 768 C CA . ILE A 1 104 ? 1.213 -5.160 -12.052 1.00 71.69 104 ILE A CA 1
ATOM 769 C C . ILE A 1 104 ? 0.497 -6.454 -12.438 1.00 71.69 104 ILE A C 1
ATOM 771 O O . ILE A 1 104 ? -0.512 -6.813 -11.825 1.00 71.69 104 ILE A O 1
ATOM 775 N N . GLN A 1 105 ? 1.006 -7.148 -13.455 1.00 72.56 105 GLN A N 1
ATOM 776 C CA . GLN A 1 105 ? 0.361 -8.358 -13.986 1.00 72.56 105 GLN A CA 1
ATOM 777 C C . GLN A 1 105 ? 0.953 -9.657 -13.422 1.00 72.56 105 GLN A C 1
ATOM 779 O O . GLN A 1 105 ? 0.280 -10.686 -13.430 1.00 72.56 105 GLN A O 1
ATOM 784 N N . THR A 1 106 ? 2.174 -9.622 -12.886 1.00 69.75 106 THR A N 1
ATOM 785 C CA . THR A 1 106 ? 2.844 -10.802 -12.323 1.00 69.75 106 THR A CA 1
ATOM 786 C C . THR A 1 106 ? 2.196 -11.268 -11.027 1.00 69.75 106 THR A C 1
ATOM 788 O O . THR A 1 106 ? 1.894 -10.475 -10.135 1.00 69.75 106 THR A O 1
ATOM 791 N N . ASP A 1 107 ? 1.957 -12.574 -10.897 1.00 73.06 107 ASP A N 1
ATOM 792 C CA . ASP A 1 107 ? 1.508 -13.152 -9.632 1.00 73.06 107 ASP A CA 1
ATOM 793 C C . ASP A 1 107 ? 2.690 -13.288 -8.658 1.00 73.06 107 ASP A C 1
ATOM 795 O O . ASP A 1 107 ? 3.679 -13.941 -8.996 1.00 73.06 107 ASP A O 1
ATOM 799 N N . PRO A 1 108 ? 2.617 -12.681 -7.457 1.00 66.44 108 PRO A N 1
ATOM 800 C CA . PRO A 1 108 ? 3.699 -12.756 -6.473 1.00 66.44 108 PRO A CA 1
ATOM 801 C C . PRO A 1 108 ? 3.946 -14.187 -5.970 1.00 66.44 108 PRO A C 1
ATOM 803 O O . PRO A 1 108 ? 5.036 -14.459 -5.473 1.00 66.44 108 PRO A O 1
ATOM 806 N N . PHE A 1 109 ? 2.952 -15.076 -6.099 1.00 72.38 109 PHE A N 1
ATOM 807 C CA . PHE A 1 109 ? 2.961 -16.458 -5.620 1.00 72.38 109 PHE A CA 1
ATOM 808 C C . PHE A 1 109 ? 2.988 -17.478 -6.760 1.00 72.38 109 PHE A C 1
ATOM 810 O O . PHE A 1 109 ? 2.878 -18.681 -6.499 1.00 72.38 109 PHE A O 1
ATOM 817 N N . ALA A 1 110 ? 3.122 -17.045 -8.018 1.00 71.31 110 ALA A N 1
ATOM 818 C CA . ALA A 1 110 ? 3.406 -17.978 -9.094 1.00 71.31 110 ALA A CA 1
ATOM 819 C C . ALA A 1 110 ? 4.740 -18.660 -8.773 1.00 71.31 110 ALA A C 1
ATOM 821 O O . ALA A 1 110 ? 5.806 -18.059 -8.908 1.00 71.31 110 ALA A O 1
ATOM 822 N N . LYS A 1 111 ? 4.675 -19.926 -8.336 1.00 54.44 111 LYS A N 1
ATOM 823 C CA . LYS A 1 111 ? 5.824 -20.830 -8.368 1.00 54.44 111 LYS A CA 1
ATOM 824 C C . LYS A 1 111 ? 6.275 -20.860 -9.818 1.00 54.44 111 LYS A C 1
ATOM 826 O O . LYS A 1 111 ? 5.564 -21.407 -10.659 1.00 54.44 111 LYS A O 1
ATOM 831 N N . GLY A 1 112 ? 7.392 -20.199 -10.110 1.00 51.78 112 GLY A N 1
ATOM 832 C CA . GLY A 1 112 ? 7.915 -20.142 -11.466 1.00 51.78 112 GLY A CA 1
ATOM 833 C C . GLY A 1 112 ? 8.039 -21.556 -12.043 1.00 51.78 112 GLY A C 1
ATOM 834 O O . GLY A 1 112 ? 8.341 -22.494 -11.297 1.00 51.78 112 GLY A O 1
ATOM 835 N N . PRO A 1 113 ? 7.807 -21.754 -13.348 1.00 48.88 113 PRO A N 1
ATOM 836 C CA . PRO A 1 113 ? 8.264 -22.972 -13.985 1.00 48.88 113 PRO A CA 1
ATOM 837 C C . PRO A 1 113 ? 9.795 -23.011 -13.871 1.00 48.88 113 PRO A C 1
ATOM 839 O O . PRO A 1 113 ? 10.481 -22.143 -14.399 1.00 48.88 113 PRO A O 1
ATOM 842 N N . THR A 1 114 ? 10.348 -24.028 -13.207 1.00 45.66 114 THR A N 1
ATOM 843 C CA . THR A 1 114 ? 11.777 -24.404 -13.246 1.00 45.66 114 THR A CA 1
ATOM 844 C C . THR A 1 114 ? 12.169 -24.993 -14.609 1.00 45.66 114 THR A C 1
ATOM 846 O O . THR A 1 114 ? 12.936 -25.948 -14.704 1.00 45.66 114 THR A O 1
ATOM 849 N N . GLY A 1 115 ? 11.616 -24.443 -15.688 1.00 48.47 115 GLY A N 1
ATOM 850 C CA . GLY A 1 115 ? 12.090 -24.700 -17.035 1.00 48.47 115 GLY A CA 1
ATOM 851 C C . GLY A 1 115 ? 13.184 -23.691 -17.375 1.00 48.47 115 GLY A C 1
ATOM 852 O O . GLY A 1 115 ? 13.089 -22.541 -16.937 1.00 48.47 115 GLY A O 1
ATOM 853 N N . PRO A 1 116 ? 14.210 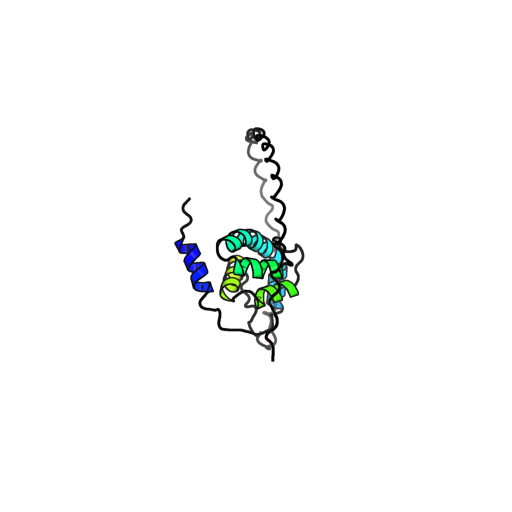-24.071 -18.156 1.00 45.16 116 PRO A N 1
ATOM 854 C CA . PRO A 1 116 ? 14.984 -23.074 -18.870 1.00 45.16 116 PRO A CA 1
ATOM 855 C C . PRO A 1 116 ? 13.978 -22.217 -19.627 1.00 45.16 116 PRO A C 1
ATOM 857 O O . PRO A 1 116 ? 13.184 -22.718 -20.422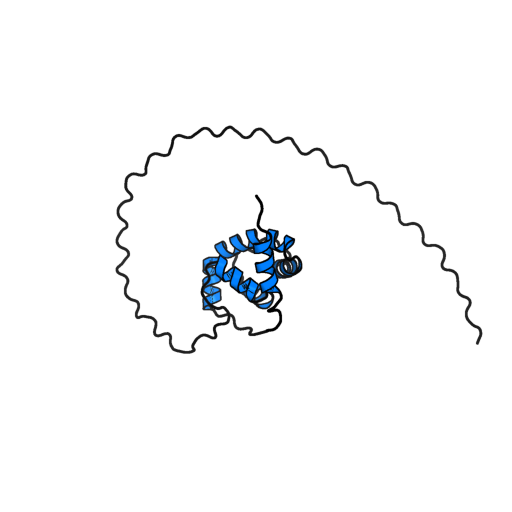 1.00 45.16 116 PRO A O 1
ATOM 860 N N . ILE A 1 117 ? 13.966 -20.930 -19.304 1.00 50.72 117 ILE A N 1
ATOM 861 C CA . ILE A 1 117 ? 13.317 -19.935 -20.130 1.00 50.72 117 ILE A CA 1
ATOM 862 C C . ILE A 1 117 ? 14.109 -20.008 -21.437 1.00 50.72 117 ILE A C 1
ATOM 864 O O . ILE A 1 117 ? 15.177 -19.407 -21.550 1.00 50.72 117 ILE A O 1
ATOM 868 N N . GLU A 1 118 ? 13.643 -20.814 -22.396 1.00 43.25 118 GLU A N 1
ATOM 869 C CA . GLU A 1 118 ? 13.831 -20.502 -23.807 1.00 43.25 118 GLU A CA 1
ATOM 870 C C . GLU A 1 118 ? 13.224 -19.114 -23.943 1.00 43.25 118 GLU A C 1
ATOM 872 O O . GLU A 1 118 ? 12.018 -18.935 -24.118 1.00 43.25 118 GLU A O 1
ATOM 877 N N . GLY A 1 119 ? 14.064 -18.107 -23.695 1.00 43.50 119 GLY A N 1
ATOM 878 C CA . GLY A 1 119 ? 13.718 -16.747 -24.019 1.00 43.50 119 GLY A CA 1
ATOM 879 C C . GLY A 1 119 ? 13.301 -16.782 -25.481 1.00 43.50 119 GLY A C 1
ATOM 880 O O . GLY A 1 119 ? 13.936 -17.509 -26.255 1.00 43.50 119 GLY A O 1
ATOM 881 N N . PRO A 1 120 ? 12.252 -16.047 -25.886 1.00 52.12 120 PRO A N 1
ATOM 882 C CA . PRO A 1 120 ? 12.134 -15.745 -27.297 1.00 52.12 120 PRO A CA 1
ATOM 883 C C . PRO A 1 120 ? 13.517 -15.250 -27.709 1.00 52.12 120 PRO A C 1
ATOM 885 O O . PRO A 1 120 ? 14.033 -14.311 -27.091 1.00 52.12 120 PRO A O 1
ATOM 888 N N . GLU A 1 121 ? 14.151 -15.965 -28.646 1.00 45.34 121 GLU A N 1
ATOM 889 C CA . GLU A 1 121 ? 15.373 -15.520 -29.303 1.00 45.34 121 GLU A CA 1
ATOM 890 C C . GLU A 1 121 ? 15.196 -14.020 -29.491 1.00 45.34 121 GLU A C 1
ATOM 892 O O . GLU A 1 121 ? 14.133 -13.645 -30.008 1.00 45.34 121 GLU A O 1
ATOM 897 N N . PRO A 1 122 ? 16.087 -13.170 -28.936 1.00 48.47 122 PRO A N 1
ATOM 898 C CA . PRO A 1 122 ? 15.881 -11.738 -28.949 1.00 48.47 122 PRO A CA 1
ATOM 899 C C . PRO A 1 122 ? 15.663 -11.381 -30.402 1.00 48.47 122 PRO A C 1
ATOM 901 O O . PRO A 1 122 ? 16.600 -11.367 -31.197 1.00 48.47 122 PRO A O 1
ATOM 904 N N . THR A 1 123 ? 14.396 -11.171 -30.760 1.00 47.97 123 THR A N 1
ATOM 905 C CA . THR A 1 123 ? 14.041 -10.656 -32.059 1.00 47.97 123 THR A CA 1
ATOM 906 C C . THR A 1 123 ? 14.722 -9.322 -32.002 1.00 47.97 123 THR A C 1
ATOM 908 O O . THR A 1 123 ? 14.337 -8.480 -31.187 1.00 47.97 123 THR A O 1
ATOM 911 N N . ILE A 1 124 ? 15.828 -9.207 -32.737 1.00 50.25 124 ILE A N 1
ATOM 912 C CA . ILE A 1 124 ? 16.565 -7.971 -32.885 1.00 50.25 124 ILE A CA 1
ATOM 913 C C . ILE A 1 124 ? 15.515 -7.021 -33.429 1.00 50.25 124 ILE A C 1
ATOM 915 O O . ILE A 1 124 ? 15.204 -7.031 -34.619 1.00 50.25 124 ILE A O 1
ATOM 919 N N . MET A 1 125 ? 14.869 -6.285 -32.524 1.00 51.78 125 MET A N 1
ATOM 920 C CA . MET A 1 125 ? 13.965 -5.236 -32.914 1.00 51.78 125 MET A CA 1
ATOM 921 C C . MET A 1 125 ? 14.848 -4.333 -33.759 1.00 51.78 125 MET A C 1
ATOM 923 O O . MET A 1 125 ? 15.933 -3.958 -33.292 1.00 51.78 125 MET A O 1
ATOM 927 N N . PRO A 1 126 ? 14.457 -4.040 -35.009 1.00 69.38 126 PRO A N 1
ATOM 928 C CA . PRO A 1 126 ? 15.192 -3.066 -35.785 1.00 69.38 126 PRO A CA 1
ATOM 929 C C . PRO A 1 126 ? 15.367 -1.828 -34.898 1.00 69.38 126 PRO A C 1
ATOM 931 O O . PRO A 1 126 ? 14.427 -1.471 -34.173 1.00 69.38 126 PRO A O 1
ATOM 934 N N . PRO A 1 127 ? 16.574 -1.234 -34.869 1.00 73.38 127 PRO A N 1
ATOM 935 C CA . PRO A 1 127 ? 16.848 -0.084 -34.023 1.00 73.38 127 PRO A CA 1
ATOM 936 C C . PRO A 1 127 ? 15.716 0.930 -34.205 1.00 73.38 127 PRO A C 1
ATOM 938 O O . PRO A 1 127 ? 15.277 1.122 -35.345 1.00 73.38 127 PRO A O 1
ATOM 941 N N . PRO A 1 128 ? 15.202 1.526 -33.112 1.00 63.88 128 PRO A N 1
ATOM 942 C CA . PRO A 1 128 ? 14.070 2.434 -33.181 1.00 63.88 128 PRO A CA 1
ATOM 943 C C . PRO A 1 128 ? 14.340 3.462 -34.272 1.00 63.88 128 PRO A C 1
ATOM 945 O O . PRO A 1 128 ? 15.326 4.202 -34.223 1.00 63.88 128 PRO A O 1
ATOM 948 N N . GLN A 1 129 ? 13.491 3.438 -35.298 1.00 71.50 129 GLN A N 1
ATOM 949 C CA . GLN A 1 129 ? 13.577 4.363 -36.411 1.00 71.50 129 GLN A CA 1
ATOM 950 C C . GLN A 1 129 ? 13.550 5.779 -35.814 1.00 71.50 129 GLN A C 1
ATOM 952 O O . GLN A 1 129 ? 12.716 6.027 -34.932 1.00 71.50 129 GLN A O 1
ATOM 957 N N . PRO A 1 130 ? 14.461 6.688 -36.213 1.00 73.81 130 PRO A N 1
ATOM 958 C CA . PRO A 1 130 ? 14.486 8.042 -35.683 1.00 73.81 130 PRO A CA 1
ATOM 959 C C . PRO A 1 130 ? 13.081 8.627 -35.743 1.00 73.81 130 PRO A C 1
ATOM 961 O O . PRO A 1 130 ? 12.460 8.638 -36.809 1.00 73.81 130 PRO A O 1
ATOM 964 N N . ALA A 1 131 ? 12.564 9.051 -34.587 1.00 70.06 131 ALA A N 1
ATOM 965 C CA . ALA A 1 131 ? 11.254 9.672 -34.532 1.00 70.06 131 ALA A CA 1
ATOM 966 C C . ALA A 1 131 ? 11.232 10.816 -35.559 1.00 70.06 131 ALA A C 1
ATOM 968 O O . ALA A 1 131 ? 12.195 11.593 -35.602 1.00 70.06 131 ALA A O 1
ATOM 969 N N . PRO A 1 132 ? 10.184 10.920 -36.398 1.00 77.25 132 PRO A N 1
ATOM 970 C CA . PRO A 1 132 ? 10.075 12.019 -37.340 1.00 77.25 132 PRO A CA 1
ATOM 971 C C . PRO A 1 132 ? 10.262 13.337 -36.579 1.00 77.25 132 PRO A C 1
ATOM 973 O O . PRO A 1 132 ? 9.776 13.451 -35.444 1.00 77.25 132 PRO A O 1
ATOM 976 N N . PRO A 1 133 ? 11.000 14.308 -37.151 1.00 72.25 133 PRO A N 1
ATOM 977 C CA . PRO A 1 133 ? 11.244 15.580 -36.494 1.00 72.25 133 PRO A CA 1
ATOM 978 C C . PRO A 1 133 ? 9.900 16.137 -36.047 1.00 72.25 133 PRO A C 1
ATOM 980 O O . PRO A 1 133 ? 8.977 16.275 -36.853 1.00 72.25 133 PRO A O 1
ATOM 983 N N . LYS A 1 134 ? 9.774 16.376 -34.735 1.00 70.12 134 LYS A N 1
ATOM 984 C CA . LYS A 1 134 ? 8.580 16.998 -34.170 1.00 70.12 134 LYS A CA 1
ATOM 985 C C . LYS A 1 134 ? 8.343 18.262 -34.984 1.00 70.12 134 LYS A C 1
ATOM 987 O O . LYS A 1 134 ? 9.229 19.112 -35.064 1.00 70.12 134 LYS A O 1
ATOM 992 N N . GLY A 1 135 ? 7.182 18.324 -35.636 1.00 74.94 135 GLY A N 1
ATOM 993 C CA . GLY A 1 135 ? 6.759 19.507 -36.369 1.00 74.94 135 GLY A CA 1
ATOM 994 C C . GLY A 1 135 ? 6.841 20.751 -35.478 1.00 74.94 135 GLY A C 1
ATOM 995 O O . GLY A 1 135 ? 6.977 20.624 -34.256 1.00 74.94 135 GLY A O 1
ATOM 996 N N . PRO A 1 136 ? 6.781 21.950 -36.073 1.00 76.75 136 PRO A N 1
ATOM 997 C CA . PRO A 1 136 ? 6.883 23.200 -35.333 1.00 76.75 136 PRO A CA 1
ATOM 998 C C . PRO A 1 136 ? 5.973 23.162 -34.104 1.00 76.75 136 PRO A C 1
ATOM 1000 O O . PRO A 1 136 ? 4.776 22.890 -34.206 1.00 76.75 136 PRO A O 1
ATOM 1003 N N . ILE A 1 137 ? 6.584 23.369 -32.935 1.00 72.25 137 ILE A N 1
ATOM 1004 C CA . ILE A 1 137 ? 5.877 23.434 -31.660 1.00 72.25 137 ILE A CA 1
ATOM 1005 C C . ILE A 1 137 ? 4.825 24.539 -31.818 1.00 72.25 137 ILE A C 1
ATOM 1007 O O . ILE A 1 137 ? 5.199 25.658 -32.184 1.00 72.25 137 ILE A O 1
ATOM 1011 N N . PRO A 1 138 ? 3.528 24.252 -31.604 1.00 79.38 138 PRO A N 1
ATOM 1012 C CA . PRO A 1 138 ? 2.511 25.286 -31.678 1.00 79.38 138 PRO A CA 1
ATOM 1013 C C . PRO A 1 138 ? 2.866 26.401 -30.686 1.00 79.38 138 PRO A C 1
ATOM 1015 O O . PRO A 1 138 ? 3.352 26.104 -29.588 1.00 79.38 138 PRO A O 1
ATOM 1018 N N . PRO A 1 139 ? 2.661 27.678 -31.056 1.00 80.56 139 PRO A N 1
ATOM 1019 C CA . PRO A 1 139 ? 2.915 28.778 -30.143 1.00 80.56 139 PRO A CA 1
ATOM 1020 C C . PRO A 1 139 ? 2.117 28.554 -28.852 1.00 80.56 139 PRO A C 1
ATOM 1022 O O . PRO A 1 139 ? 0.987 28.055 -28.912 1.00 80.56 139 PRO A O 1
ATOM 1025 N N . PRO A 1 140 ? 2.695 28.883 -27.683 1.00 77.19 140 PRO A N 1
ATOM 1026 C CA . PRO A 1 140 ? 1.979 28.756 -26.429 1.00 77.19 140 PRO A CA 1
ATOM 1027 C C . PRO A 1 140 ? 0.667 29.550 -26.517 1.00 77.19 140 PRO A C 1
ATOM 1029 O O . PRO A 1 140 ? 0.650 30.637 -27.107 1.00 77.19 140 PRO A O 1
ATOM 1032 N N . PRO A 1 141 ? -0.436 29.023 -25.961 1.00 80.62 141 PRO A N 1
ATOM 1033 C CA . PRO A 1 141 ? -1.672 29.782 -25.881 1.00 80.62 141 PRO A CA 1
ATOM 1034 C C . PRO A 1 141 ? -1.411 31.104 -25.140 1.00 80.62 141 PRO A C 1
ATOM 1036 O O . PRO A 1 141 ? -0.545 31.148 -24.258 1.00 80.62 141 PRO A O 1
ATOM 1039 N N . PRO A 1 142 ? -2.135 32.185 -25.478 1.00 78.44 142 PRO A N 1
ATOM 1040 C CA . PRO A 1 142 ? -2.007 33.446 -24.765 1.00 78.44 142 PRO A CA 1
ATOM 1041 C C . PRO A 1 142 ? -2.223 33.206 -23.270 1.00 78.44 142 PRO A C 1
ATOM 1043 O O . PRO A 1 142 ? -3.171 32.524 -22.874 1.00 78.44 142 PRO A O 1
ATOM 1046 N N . PHE A 1 143 ? -1.324 33.751 -22.447 1.00 66.19 143 PHE A N 1
ATOM 1047 C CA . PHE A 1 143 ? -1.462 33.723 -20.997 1.00 66.19 143 PHE A CA 1
ATOM 1048 C C . PHE A 1 143 ? -2.775 34.411 -20.627 1.00 66.19 143 PHE A C 1
ATOM 1050 O O . PHE A 1 143 ? -2.889 35.634 -20.668 1.00 66.19 143 PHE A O 1
ATOM 1057 N N . ILE A 1 144 ? -3.784 33.615 -20.282 1.00 68.62 144 ILE A N 1
ATOM 1058 C CA . ILE A 1 144 ? -4.970 34.123 -19.610 1.00 68.62 144 ILE A CA 1
ATOM 1059 C C . ILE A 1 144 ? -4.496 34.459 -18.200 1.00 68.62 144 ILE A C 1
ATOM 1061 O O . ILE A 1 144 ? -4.154 33.556 -17.436 1.00 68.62 144 ILE A O 1
ATOM 1065 N N . SER A 1 145 ? -4.403 35.752 -17.889 1.00 61.16 145 SER A N 1
ATOM 1066 C CA . SER A 1 145 ? -4.087 36.243 -16.551 1.00 61.16 145 SER A CA 1
ATOM 1067 C C . SER A 1 145 ? -5.068 35.632 -15.559 1.00 61.16 145 SER A C 1
ATOM 1069 O O . SER A 1 145 ? -6.224 36.045 -15.471 1.00 61.16 145 SER A O 1
ATOM 1071 N N . VAL A 1 146 ? -4.616 34.604 -14.846 1.00 70.00 146 VAL A N 1
ATOM 1072 C CA . VAL A 1 146 ? -5.387 34.000 -13.767 1.00 70.00 146 VAL A CA 1
ATOM 1073 C C . VAL A 1 146 ? -5.452 35.058 -12.666 1.00 70.00 146 VAL A C 1
ATOM 1075 O O . VAL A 1 146 ? -4.394 35.559 -12.274 1.00 70.00 146 VAL A O 1
ATOM 1078 N N . PRO A 1 147 ? -6.645 35.461 -12.199 1.00 72.19 147 PRO A N 1
ATOM 1079 C CA . PRO A 1 147 ? -6.749 36.433 -11.124 1.00 72.19 147 PRO A CA 1
ATOM 1080 C C . PRO A 1 147 ? -5.968 35.920 -9.913 1.00 72.19 147 PRO A C 1
ATOM 1082 O O . PRO A 1 147 ? -6.148 34.778 -9.485 1.00 72.19 147 PRO A O 1
ATOM 1085 N N . THR A 1 148 ? -5.064 36.760 -9.407 1.00 78.12 148 THR A N 1
ATOM 1086 C CA . THR A 1 148 ? -4.289 36.499 -8.195 1.00 78.12 148 THR A CA 1
ATOM 1087 C C . THR A 1 148 ? -5.253 36.085 -7.081 1.00 78.12 148 THR A C 1
ATOM 1089 O O . THR A 1 148 ? -6.179 36.846 -6.794 1.00 78.12 148 THR A O 1
ATOM 1092 N N . PRO A 1 149 ? -5.077 34.900 -6.468 1.00 75.19 149 PRO A N 1
ATOM 1093 C CA . PRO A 1 149 ? -5.919 34.469 -5.364 1.00 75.19 149 PRO A CA 1
ATOM 1094 C C . PRO A 1 149 ? -5.894 35.516 -4.254 1.00 75.19 149 PRO A C 1
ATOM 1096 O O . PRO A 1 149 ? -4.823 35.927 -3.804 1.00 75.19 149 PRO A O 1
ATOM 1099 N N . GLU A 1 150 ? -7.075 35.958 -3.835 1.00 77.94 150 GLU A N 1
ATOM 1100 C CA . GLU A 1 150 ? -7.219 36.874 -2.711 1.00 77.94 150 GLU A CA 1
ATOM 1101 C C . GLU A 1 150 ? -6.603 36.226 -1.452 1.00 77.94 150 GLU A C 1
ATOM 1103 O O . GLU A 1 150 ? -6.785 35.018 -1.240 1.00 77.94 150 GLU A O 1
ATOM 1108 N N . PRO A 1 151 ? -5.842 36.970 -0.628 1.00 78.75 151 PRO A N 1
ATOM 1109 C CA . PRO A 1 151 ? -5.243 36.430 0.586 1.00 78.75 151 PRO A CA 1
ATOM 1110 C C . PRO A 1 151 ? -6.309 35.793 1.479 1.00 78.75 151 PRO A C 1
ATOM 1112 O O . PRO A 1 151 ? -7.265 36.452 1.888 1.00 78.75 151 PRO A O 1
ATOM 1115 N N . GLN A 1 152 ? -6.156 34.504 1.792 1.00 83.50 152 GLN A N 1
ATOM 1116 C CA . GLN A 1 152 ? -7.088 33.849 2.701 1.00 83.50 152 GLN A CA 1
ATOM 1117 C C . GLN A 1 152 ? -7.008 34.487 4.099 1.00 83.50 152 GLN A C 1
ATOM 1119 O O . GLN A 1 152 ? -5.908 34.795 4.570 1.00 83.50 152 GLN A O 1
ATOM 1124 N N . PRO A 1 153 ? -8.149 34.665 4.790 1.00 81.00 153 PRO A N 1
ATOM 1125 C CA . PRO A 1 153 ? -8.167 35.165 6.156 1.00 81.00 153 PRO A CA 1
ATOM 1126 C C . PRO A 1 153 ? -7.289 34.300 7.062 1.00 81.00 153 PRO A C 1
ATOM 1128 O O . PRO A 1 153 ? -7.402 33.073 7.066 1.00 81.00 153 PRO A O 1
ATOM 1131 N N . HIS A 1 154 ? -6.434 34.942 7.858 1.00 78.19 154 HIS A N 1
ATOM 1132 C CA . HIS A 1 154 ? -5.629 34.246 8.854 1.00 78.19 154 HIS A CA 1
ATOM 1133 C C . HIS A 1 154 ? -6.533 33.466 9.830 1.00 78.19 154 HIS A C 1
ATOM 1135 O O . HIS A 1 154 ? -7.540 34.013 10.298 1.00 78.19 154 HIS A O 1
ATOM 1141 N N . PRO A 1 155 ? -6.183 32.212 10.176 1.00 77.06 155 PRO A N 1
ATOM 1142 C CA . PRO A 1 155 ? -6.893 31.455 11.196 1.00 77.06 155 PRO A CA 1
ATOM 1143 C C . PRO A 1 155 ? -6.943 32.243 12.506 1.00 77.06 155 PRO A C 1
ATOM 1145 O O . PRO A 1 155 ? -5.923 32.750 12.978 1.00 77.06 155 PRO A O 1
ATOM 1148 N N . LYS A 1 156 ? -8.133 32.351 13.105 1.00 83.12 156 LYS A N 1
ATOM 1149 C CA . LYS A 1 156 ? -8.276 32.948 14.436 1.00 83.12 156 LYS A CA 1
ATOM 1150 C C . LYS A 1 156 ? -7.489 32.119 15.464 1.00 83.12 156 LYS A C 1
ATOM 1152 O O . LYS A 1 156 ? -7.469 30.892 15.344 1.00 83.12 156 LYS A O 1
ATOM 1157 N N . PRO A 1 157 ? -6.890 32.757 16.487 1.00 80.00 157 PRO A N 1
ATOM 1158 C CA . PRO A 1 157 ? -6.237 32.053 17.585 1.00 80.00 157 PRO A CA 1
ATOM 1159 C C . PRO A 1 157 ? -7.180 31.012 18.196 1.00 80.00 157 PRO A C 1
ATOM 1161 O O . PRO A 1 157 ? -8.316 31.337 18.552 1.00 80.00 157 PRO A O 1
ATOM 1164 N N . GLN A 1 158 ? -6.728 29.760 18.295 1.00 82.06 158 GLN A N 1
ATOM 1165 C CA . GLN A 1 158 ? -7.485 28.738 19.008 1.00 82.06 158 GLN A CA 1
ATOM 1166 C C . GLN A 1 158 ? -7.518 29.071 20.510 1.00 82.06 158 GLN A C 1
ATOM 1168 O O . GLN A 1 158 ? -6.505 29.521 21.055 1.00 82.06 158 GLN A O 1
ATOM 1173 N N . PRO A 1 159 ? -8.654 28.842 21.192 1.00 80.38 159 PRO A N 1
ATOM 1174 C CA . PRO A 1 159 ? -8.739 28.952 22.643 1.00 80.38 159 PRO A CA 1
ATOM 1175 C C . PRO A 1 159 ? -7.689 28.061 23.310 1.00 80.38 159 PRO A C 1
ATOM 1177 O O . PRO A 1 159 ? -7.541 26.893 22.943 1.00 80.38 159 PRO A O 1
ATOM 1180 N N . GLN A 1 160 ? -6.965 28.602 24.290 1.00 83.38 160 GLN A N 1
ATOM 1181 C CA . GLN A 1 160 ? -6.040 27.799 25.082 1.00 83.38 160 GLN A CA 1
ATOM 1182 C C . GLN A 1 160 ? -6.808 26.715 25.857 1.00 83.38 160 GLN A C 1
ATOM 1184 O O . GLN A 1 160 ? -7.910 26.984 26.349 1.00 83.38 160 GLN A O 1
ATOM 1189 N N . PRO A 1 161 ? -6.242 25.503 25.993 1.00 78.44 161 PRO A N 1
ATOM 1190 C CA . PRO A 1 161 ? -6.814 24.458 26.831 1.00 78.44 161 PRO A CA 1
ATOM 1191 C C . PRO A 1 161 ? -7.028 24.970 28.257 1.00 78.44 161 PRO A C 1
ATOM 1193 O O . PRO A 1 161 ? -6.112 25.526 28.865 1.00 78.44 161 PRO A O 1
ATOM 1196 N N . GLN A 1 162 ? -8.233 24.784 28.795 1.00 84.62 162 GLN A N 1
ATOM 1197 C CA . GLN A 1 162 ? -8.484 25.074 30.202 1.00 84.62 162 GLN A CA 1
ATOM 1198 C C . GLN A 1 162 ? -7.707 24.091 31.095 1.00 84.62 162 GLN A C 1
ATOM 1200 O O . GLN A 1 162 ? -7.543 22.926 30.720 1.00 84.62 162 GLN A O 1
ATOM 1205 N N . PRO A 1 163 ? -7.249 24.531 32.281 1.00 83.25 163 PRO A N 1
ATOM 1206 C CA . PRO A 1 163 ? -6.616 23.654 33.258 1.00 83.25 163 PRO A CA 1
ATOM 1207 C C . PRO A 1 163 ? -7.524 22.465 33.587 1.00 83.25 163 PRO A C 1
ATOM 1209 O O . PRO A 1 163 ? -8.696 22.650 33.923 1.00 83.25 163 PRO A O 1
ATOM 1212 N N . GLN A 1 164 ? -6.993 21.244 33.496 1.00 83.12 164 GLN A N 1
ATOM 1213 C CA . GLN A 1 164 ? -7.732 20.067 33.939 1.00 83.12 164 GLN A CA 1
ATOM 1214 C C . GLN A 1 164 ? -7.916 20.098 35.467 1.00 83.12 164 GLN A C 1
ATOM 1216 O O . GLN A 1 164 ? -6.995 20.503 36.183 1.00 83.12 164 GLN A O 1
ATOM 1221 N N . PRO A 1 165 ? -9.076 19.650 35.981 1.00 83.06 165 PRO A N 1
ATOM 1222 C CA . PRO A 1 165 ? -9.290 19.469 37.411 1.00 83.06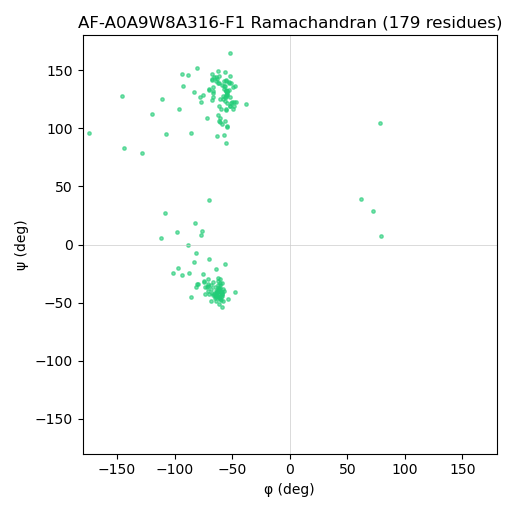 165 PRO A CA 1
ATOM 1223 C C . PRO A 1 165 ? -8.210 18.568 38.013 1.00 83.06 165 PRO A C 1
ATOM 1225 O O . PRO A 1 165 ? -7.910 17.502 37.472 1.00 83.06 165 PRO A O 1
ATOM 1228 N N . GLN A 1 166 ? -7.627 18.987 39.136 1.00 84.69 166 GLN A N 1
ATOM 1229 C CA . GLN A 1 166 ? -6.673 18.152 39.857 1.00 84.69 166 GLN A CA 1
ATOM 1230 C C . GLN A 1 166 ? -7.371 16.899 40.419 1.00 84.69 166 GLN A C 1
ATOM 1232 O O . GLN A 1 166 ? -8.524 16.989 40.853 1.00 84.69 166 GLN A O 1
ATOM 1237 N N . PRO A 1 167 ? -6.690 15.739 40.441 1.00 82.50 167 PRO A N 1
ATOM 1238 C CA . PRO A 1 167 ? -7.215 14.528 41.059 1.00 82.50 167 PRO A CA 1
ATOM 1239 C C . PRO A 1 167 ? -7.592 14.785 42.521 1.00 82.50 167 PRO A C 1
ATOM 1241 O O . PRO A 1 167 ? -6.777 15.292 43.295 1.00 82.50 167 PRO A O 1
ATOM 1244 N N . GLN A 1 168 ? -8.818 14.425 42.910 1.00 82.25 168 GLN A N 1
ATOM 1245 C CA . GLN A 1 168 ? -9.194 14.442 44.320 1.00 82.25 168 GLN A CA 1
ATOM 1246 C C . GLN A 1 168 ? -8.350 13.422 45.105 1.00 82.25 168 GLN A C 1
ATOM 1248 O O . GLN A 1 168 ? -8.065 12.337 44.590 1.00 82.25 168 GLN A O 1
ATOM 1253 N N . PRO A 1 169 ? -7.973 13.732 46.358 1.00 82.62 169 PRO A N 1
ATOM 1254 C CA . PRO A 1 169 ? -7.325 12.774 47.241 1.00 82.62 169 PRO A CA 1
ATOM 1255 C C . PRO A 1 169 ? -8.201 11.533 47.424 1.00 82.62 169 PRO A C 1
ATOM 1257 O O . PRO A 1 169 ? -9.403 11.647 47.677 1.00 82.62 169 PRO A O 1
ATOM 1260 N N . ASN A 1 170 ? -7.597 10.349 47.323 1.00 81.88 170 ASN A N 1
ATOM 1261 C CA . ASN A 1 170 ? -8.297 9.104 47.612 1.00 81.88 170 ASN A CA 1
ATOM 1262 C C . ASN A 1 170 ? -8.767 9.087 49.077 1.00 81.88 170 ASN A C 1
ATOM 1264 O O . ASN A 1 170 ? -8.009 9.491 49.966 1.00 81.88 170 ASN A O 1
ATOM 1268 N N . PRO A 1 171 ? -9.990 8.602 49.354 1.00 80.06 171 PRO A N 1
ATOM 1269 C CA . PRO A 1 171 ? -10.459 8.435 50.720 1.00 80.06 171 PRO A CA 1
ATOM 1270 C C . PRO A 1 171 ? -9.581 7.421 51.475 1.00 80.06 171 PRO A C 1
ATOM 1272 O O . PRO A 1 171 ? -9.051 6.487 50.865 1.00 80.06 171 PRO A O 1
ATOM 1275 N N . PRO A 1 172 ? -9.426 7.574 52.802 1.00 78.50 172 PRO A N 1
ATOM 1276 C CA . PRO A 1 172 ? -8.624 6.663 53.607 1.00 78.50 172 PRO A CA 1
ATOM 1277 C C . PRO A 1 172 ? -9.194 5.244 53.528 1.00 78.50 172 PRO A C 1
ATOM 1279 O O . PRO A 1 172 ? -10.372 5.012 53.812 1.00 78.50 172 PRO A O 1
ATOM 1282 N N . SER A 1 173 ? -8.344 4.290 53.145 1.00 72.62 173 SER A N 1
ATOM 1283 C CA . SER A 1 173 ? -8.676 2.868 53.118 1.00 72.62 173 SER A CA 1
ATOM 1284 C C . SER A 1 173 ? -9.175 2.426 54.491 1.00 72.62 173 SER A C 1
ATOM 1286 O O . SER A 1 173 ? -8.430 2.451 55.470 1.00 72.62 173 SER A O 1
ATOM 1288 N N . LYS A 1 174 ? -10.443 2.008 54.570 1.00 72.19 174 LYS A N 1
ATOM 1289 C CA . LYS A 1 174 ? -10.996 1.386 55.775 1.00 72.19 174 LYS A CA 1
ATOM 1290 C C . LYS A 1 174 ? -10.198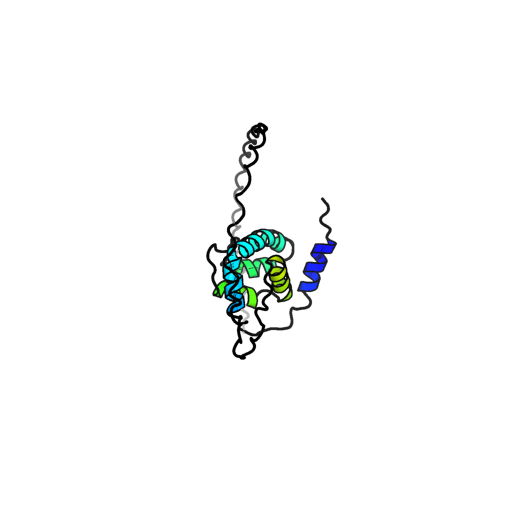 0.120 56.091 1.00 72.19 174 LYS A C 1
ATOM 1292 O O . LYS A 1 174 ? -10.202 -0.836 55.314 1.00 72.19 174 LYS A O 1
ATOM 1297 N N . CYS A 1 175 ? -9.530 0.128 57.241 1.00 63.47 175 CYS A N 1
ATOM 1298 C CA . CYS A 1 175 ? -8.901 -1.044 57.831 1.00 63.47 175 CYS A CA 1
ATOM 1299 C C . CYS A 1 175 ? -9.951 -2.149 57.997 1.00 63.47 175 CYS A C 1
ATOM 1301 O O . CYS A 1 175 ? -10.915 -1.983 58.743 1.00 63.47 175 CYS A O 1
ATOM 1303 N N . HIS A 1 176 ? -9.767 -3.268 57.300 1.00 68.25 176 HIS A N 1
ATOM 1304 C CA . HIS A 1 176 ? -10.550 -4.473 57.549 1.00 68.25 176 HIS A CA 1
ATOM 1305 C C . HIS A 1 176 ? -10.001 -5.169 58.805 1.00 68.25 176 HIS A C 1
ATOM 1307 O O . HIS A 1 176 ? -8.795 -5.428 58.865 1.00 68.25 176 HIS A O 1
ATOM 1313 N N . PRO A 1 177 ? -10.840 -5.474 59.810 1.00 70.44 177 PRO A N 1
ATOM 1314 C CA . PRO A 1 177 ? -10.420 -6.285 60.944 1.00 70.44 177 PRO A CA 1
ATOM 1315 C C . PRO A 1 177 ? -10.128 -7.718 60.479 1.00 70.44 177 PRO A C 1
ATOM 1317 O O . PRO A 1 177 ? -10.882 -8.300 59.699 1.00 70.44 177 PRO A O 1
ATOM 1320 N N . LYS A 1 178 ? -9.008 -8.278 60.949 1.00 65.75 178 LYS A N 1
ATOM 1321 C CA . LYS A 1 178 ? -8.641 -9.681 60.717 1.00 65.75 178 LYS A CA 1
ATOM 1322 C C . LYS A 1 178 ? -9.688 -10.608 61.351 1.00 65.75 178 LYS A C 1
ATOM 1324 O O . LYS A 1 178 ? -10.087 -10.347 62.487 1.00 65.75 178 LYS A O 1
ATOM 1329 N N . PRO A 1 179 ? -10.079 -11.705 60.682 1.00 67.06 179 PRO A N 1
ATOM 1330 C CA . PRO A 1 179 ? -10.841 -12.758 61.334 1.00 67.06 179 PRO A CA 1
ATOM 1331 C C . PRO A 1 179 ? -9.955 -13.442 62.384 1.00 67.06 179 PRO A C 1
ATOM 1333 O O . PRO A 1 179 ? -8.803 -13.783 62.108 1.00 67.06 179 PRO A O 1
ATOM 1336 N N . TYR A 1 180 ? -10.489 -13.590 63.595 1.00 68.88 180 TYR A N 1
ATOM 1337 C CA . TYR A 1 180 ? -9.907 -14.447 64.625 1.00 68.88 180 TYR A CA 1
ATOM 1338 C C . TYR A 1 180 ? -10.084 -15.911 64.205 1.00 68.88 180 TYR A C 1
ATOM 1340 O O . TYR A 1 180 ? -11.161 -16.288 63.738 1.00 68.88 180 TYR A O 1
ATOM 1348 N N . ALA A 1 181 ? -8.998 -16.675 64.326 1.00 71.69 181 ALA A N 1
ATOM 1349 C CA . ALA A 1 181 ? -8.955 -18.121 64.130 1.00 71.69 181 ALA A CA 1
ATOM 1350 C C . ALA A 1 181 ? -9.544 -18.864 65.335 1.00 71.69 181 ALA A C 1
ATOM 1352 O O . ALA A 1 181 ? -9.419 -18.326 66.461 1.00 71.69 181 ALA A O 1
#

Sequence (181 aa):
MKFSLFSIRTIVAALMVTAMASATNDLNPEFLSEVSSKWAAVSGVVGKVLPVLKMAEPNLYDIVTSILGGTTQVPANFDPKMVTAVVNKIPKPVFDLLKSQAGIQTDPFAKGPTGPIEGPEPTIMPPPQPAPPKGPIPPPPPFISVPTPEPQPHPKPQPQPQPQPQPQPNPPSKCHPKPYA

Mean predicted aligned error: 18.23 Å

Solvent-accessible surface area (backbone atoms only — not comparable to full-atom values): 12153 Å² total; per-residue (Å²): 135,84,78,61,65,69,62,58,50,54,58,54,56,62,54,67,78,59,79,79,78,83,88,76,96,60,69,32,68,67,37,54,50,53,48,54,76,40,36,72,57,44,40,55,50,48,56,63,44,48,67,52,33,46,75,76,39,50,70,58,35,51,53,52,24,53,67,51,73,69,36,87,59,68,69,92,64,85,51,72,68,51,54,50,51,46,61,74,70,44,54,62,61,58,50,54,49,52,28,60,74,61,72,52,83,69,59,47,70,53,76,70,76,93,58,83,77,78,61,76,72,78,70,77,67,74,73,80,71,79,75,74,78,79,66,85,75,74,78,78,75,80,84,74,81,71,78,77,78,74,83,75,80,76,81,74,84,75,81,77,83,74,85,76,83,77,84,76,81,79,77,82,79,78,81,76,82,78,84,83,129

Radius of gyration: 28.63 Å; Cα contacts (8 Å, |Δi|>4): 78; chains: 1; bounding box: 40×62×102 Å

Organism: NCBI:txid417184